Protein AF-A0A329T2S1-F1 (afdb_monomer_lite)

Secondary structure (DSSP, 8-state):
--------------------------------TTSHHHHHHHHHHHHHHHHHHHHS-SSHHHHHHHHHHHHT--SHHHHHHHSPPPPTTTTTHHHHHHHHHHHHHHHHHHHHHHHHHHHHHHHHHHHHHHHHHHHHHHHHHHHHHHHHHHHHHHHHHHHHHHHHHHHHHHHHHHHHHHHHHHHH-TT-S----

Organism: NCBI:txid29920

Radius of gyration: 53.22 Å; chains: 1; bounding box: 107×59×149 Å

Foldseek 3Di:
DDDDDDDDDDDDDDDDDDDDDDDDDDPPPDPPPDPVVVVVVVVVVVVVVVVCVVVVDDPVVLVVQLVVQCVPDPDPVSNVVSDDDDDPCPVVVVVVVVVVVVVVVVVVVVVCVVVVVVVVVVVVVVVVVVVVVVVVVVVVVVVVVVVVVVVVVVVVVVVVVVVVVVVVVVVVVVVVVVVVVVVPPPPPPDPDD

Structure (mmCIF, N/CA/C/O backbone):
data_AF-A0A329T2S1-F1
#
_entry.id   AF-A0A329T2S1-F1
#
loop_
_atom_site.group_PDB
_atom_site.id
_atom_site.type_symbol
_atom_site.label_atom_id
_atom_site.label_alt_id
_atom_site.label_comp_id
_atom_site.label_asym_id
_atom_site.label_entity_id
_atom_site.label_seq_id
_atom_site.pdbx_PDB_ins_code
_atom_site.Cartn_x
_atom_site.Cartn_y
_atom_site.Cartn_z
_atom_site.occupancy
_atom_site.B_iso_or_equiv
_atom_site.auth_seq_id
_atom_site.auth_comp_id
_atom_site.auth_asym_id
_atom_site.auth_atom_id
_atom_site.pdbx_PDB_model_num
ATOM 1 N N . MET A 1 1 ? -35.595 42.761 -31.312 1.00 39.91 1 MET A N 1
ATOM 2 C CA . MET A 1 1 ? -34.951 41.439 -31.177 1.00 39.91 1 MET A CA 1
ATOM 3 C C . MET A 1 1 ? -35.838 40.598 -30.278 1.00 39.91 1 MET A C 1
ATOM 5 O O . MET A 1 1 ? -35.781 40.766 -29.073 1.00 39.91 1 MET A O 1
ATOM 9 N N . ASN A 1 2 ? -36.729 39.813 -30.888 1.00 34.19 2 ASN A N 1
ATOM 10 C CA . ASN A 1 2 ? -37.705 38.938 -30.237 1.00 34.19 2 ASN A CA 1
ATOM 11 C C . ASN A 1 2 ? -37.721 37.600 -30.990 1.00 34.19 2 ASN A C 1
ATOM 13 O O . ASN A 1 2 ? -37.530 37.582 -32.205 1.00 34.19 2 ASN A O 1
ATOM 17 N N . ASN A 1 3 ? -37.899 36.527 -30.221 1.00 36.34 3 ASN A N 1
ATOM 18 C CA . ASN A 1 3 ? -37.768 35.117 -30.584 1.00 36.34 3 ASN A CA 1
ATOM 19 C C . ASN A 1 3 ? -38.612 34.661 -31.782 1.00 36.34 3 ASN A C 1
ATOM 21 O O . ASN A 1 3 ? -39.753 35.082 -31.964 1.00 36.34 3 ASN A O 1
ATOM 25 N N . VAL A 1 4 ? -38.020 33.727 -32.529 1.00 47.88 4 VAL A N 1
ATOM 26 C CA . VAL A 1 4 ? -38.565 33.039 -33.702 1.00 47.88 4 VAL A CA 1
ATOM 27 C C . VAL A 1 4 ? -39.620 32.002 -33.298 1.00 47.88 4 VAL A C 1
ATOM 29 O O . VAL A 1 4 ? -39.363 31.106 -32.501 1.00 47.88 4 VAL A O 1
ATOM 32 N N . GLU A 1 5 ? -40.802 32.236 -33.861 1.00 37.31 5 GLU A N 1
ATOM 33 C CA . GLU A 1 5 ? -41.806 31.355 -34.471 1.00 37.31 5 GLU A CA 1
ATOM 34 C C . GLU A 1 5 ? -42.196 29.984 -33.903 1.00 37.31 5 GLU A C 1
ATOM 36 O O . GLU A 1 5 ? -41.426 29.135 -33.464 1.00 37.31 5 GLU A O 1
ATOM 41 N N . ALA A 1 6 ? -43.508 29.802 -34.013 1.00 38.75 6 ALA A N 1
ATOM 42 C CA . ALA A 1 6 ? -44.333 28.718 -33.551 1.00 38.75 6 ALA A CA 1
ATOM 43 C C . ALA A 1 6 ? -44.509 27.600 -34.597 1.00 38.75 6 ALA A C 1
ATOM 45 O O . ALA A 1 6 ? -44.486 27.850 -35.794 1.00 38.75 6 ALA A O 1
ATOM 46 N N . LYS A 1 7 ? -44.854 26.415 -34.065 1.00 38.34 7 LYS A N 1
ATOM 47 C CA . LYS A 1 7 ? -45.861 25.441 -34.546 1.00 38.34 7 LYS A CA 1
ATOM 48 C C . LYS A 1 7 ? -45.791 24.956 -36.002 1.00 38.34 7 LYS A C 1
ATOM 50 O O . LYS A 1 7 ? -46.118 25.717 -36.894 1.00 38.34 7 LYS A O 1
ATOM 55 N N . VAL A 1 8 ? -45.751 23.629 -36.180 1.00 39.56 8 VAL A N 1
ATOM 56 C CA . VAL A 1 8 ? -46.809 22.901 -36.918 1.00 39.56 8 VAL A CA 1
ATOM 57 C C . VAL A 1 8 ? -47.034 21.522 -36.282 1.00 39.56 8 VAL A C 1
ATOM 59 O O . VAL A 1 8 ? -46.103 20.768 -36.020 1.00 39.56 8 VAL A O 1
ATOM 62 N N . SER A 1 9 ? -48.311 21.253 -36.021 1.00 32.34 9 SER A N 1
ATOM 63 C CA . SER A 1 9 ? -48.938 20.010 -35.567 1.00 32.34 9 SER A CA 1
ATOM 64 C C . SER A 1 9 ? -49.449 19.222 -36.780 1.00 32.34 9 SER A C 1
ATOM 66 O O . SER A 1 9 ? -49.906 19.845 -37.736 1.00 32.34 9 SER A O 1
ATOM 68 N N . GLY A 1 10 ? -49.463 17.886 -36.722 1.00 33.62 10 GLY A N 1
ATOM 69 C CA . GLY A 1 10 ? -50.149 17.039 -37.708 1.00 33.62 10 GLY A CA 1
ATOM 70 C C . GLY A 1 10 ? -50.101 15.546 -37.355 1.00 33.62 10 GLY A C 1
ATOM 71 O O . GLY A 1 10 ? -49.039 14.937 -37.383 1.00 33.62 10 GLY A O 1
ATOM 72 N N . GLU A 1 11 ? -51.260 15.004 -36.987 1.00 29.58 11 GLU A N 1
ATOM 73 C CA . GLU A 1 11 ? -51.587 13.670 -36.440 1.00 29.58 11 GLU A CA 1
ATOM 74 C C . GLU A 1 11 ? -51.531 12.542 -37.513 1.00 29.58 11 GLU A C 1
ATOM 76 O O . GLU A 1 11 ? -51.809 12.820 -38.673 1.00 29.58 11 GLU A O 1
ATOM 81 N N . ALA A 1 12 ? -50.977 11.342 -37.220 1.00 37.31 12 ALA A N 1
ATOM 82 C CA . ALA A 1 12 ? -51.621 10.024 -36.912 1.00 37.31 12 ALA A CA 1
ATOM 83 C C . ALA A 1 12 ? -52.352 9.326 -38.110 1.00 37.31 12 ALA A C 1
ATOM 85 O O . ALA A 1 12 ? -52.640 10.034 -39.067 1.00 37.31 12 ALA A O 1
ATOM 86 N N . PRO A 1 13 ? -52.716 8.003 -38.133 1.00 45.25 13 PRO A N 1
ATOM 87 C CA . PRO A 1 13 ? -52.706 6.966 -37.073 1.00 45.25 13 PRO A CA 1
ATOM 88 C C . PRO A 1 13 ? -52.418 5.477 -37.505 1.00 45.25 13 PRO A C 1
ATOM 90 O O . PRO A 1 13 ? -52.254 5.167 -38.678 1.00 45.25 13 PRO A O 1
ATOM 93 N N . HIS A 1 14 ? -52.516 4.558 -36.517 1.00 31.00 14 HIS A N 1
ATOM 94 C CA . HIS A 1 14 ? -52.829 3.100 -36.583 1.00 31.00 14 HIS A CA 1
ATOM 95 C C . HIS A 1 14 ? -51.752 2.130 -37.149 1.00 31.00 14 HIS A C 1
ATOM 97 O O . HIS A 1 14 ? -51.101 2.419 -38.133 1.00 31.00 14 HIS A O 1
ATOM 103 N N . ASP A 1 15 ? -51.481 0.928 -36.620 1.00 32.72 15 ASP A N 1
ATOM 104 C CA . ASP A 1 15 ? -52.302 0.011 -35.827 1.00 32.72 15 ASP A CA 1
ATOM 105 C C . ASP A 1 15 ? -51.456 -0.983 -34.990 1.00 32.72 15 ASP A C 1
ATOM 107 O O . ASP A 1 15 ? -50.291 -1.278 -35.248 1.00 32.72 15 ASP A O 1
ATOM 111 N N . ASN A 1 16 ? -52.115 -1.503 -33.965 1.00 33.91 16 ASN A N 1
ATOM 112 C CA . ASN A 1 16 ? -51.677 -2.335 -32.861 1.00 33.91 16 ASN A CA 1
ATOM 113 C C . ASN A 1 16 ? -51.204 -3.744 -33.253 1.00 33.91 16 ASN A C 1
ATOM 115 O O . ASN A 1 16 ? -51.949 -4.492 -33.883 1.00 33.91 16 ASN A O 1
ATOM 119 N N . ARG A 1 17 ? -50.105 -4.224 -32.644 1.00 33.66 17 ARG A N 1
ATOM 120 C CA . ARG A 1 17 ? -50.060 -5.614 -32.139 1.00 33.66 17 ARG A CA 1
ATOM 121 C C . ARG A 1 17 ? -48.945 -5.877 -31.122 1.00 33.66 17 ARG A C 1
ATOM 123 O O . ARG A 1 17 ? -47.823 -6.227 -31.451 1.00 33.66 17 ARG A O 1
ATOM 130 N N . ARG A 1 18 ? -49.343 -5.780 -29.850 1.00 34.56 18 ARG A N 1
ATOM 131 C CA . ARG A 1 18 ? -49.046 -6.715 -28.747 1.00 34.56 18 ARG A CA 1
ATOM 132 C C . ARG A 1 18 ? -47.723 -7.500 -28.821 1.00 34.56 18 ARG A C 1
ATOM 134 O O . ARG A 1 18 ? -47.671 -8.554 -29.449 1.00 34.56 18 ARG A O 1
ATOM 141 N N . LYS A 1 19 ? -46.774 -7.099 -27.973 1.00 39.12 19 LYS A N 1
ATOM 142 C CA . LYS A 1 19 ? -46.082 -7.916 -26.945 1.00 39.12 19 LYS A CA 1
ATOM 143 C C . LYS A 1 19 ? -45.141 -6.955 -26.195 1.00 39.12 19 LYS A C 1
ATOM 145 O O . LYS A 1 19 ? -44.222 -6.424 -26.792 1.00 39.12 19 LYS A O 1
ATOM 150 N N . ARG A 1 20 ? -45.531 -6.491 -24.995 1.00 36.50 20 ARG A N 1
ATOM 151 C CA . ARG A 1 20 ? -44.907 -6.887 -23.706 1.00 36.50 20 ARG A CA 1
ATOM 152 C C . ARG A 1 20 ? -43.373 -6.836 -23.827 1.00 36.50 20 ARG A C 1
ATOM 154 O O . ARG A 1 20 ? -42.827 -7.722 -24.467 1.00 36.50 20 ARG A O 1
ATOM 161 N N . GLN A 1 21 ? -42.646 -5.853 -23.298 1.00 34.81 21 GLN A N 1
ATOM 162 C CA . GLN A 1 21 ? -42.564 -5.395 -21.897 1.00 34.81 21 GLN A CA 1
ATOM 163 C C . GLN A 1 21 ? -42.105 -3.916 -21.929 1.00 34.81 21 GLN A C 1
ATOM 165 O O . GLN A 1 21 ? -41.140 -3.615 -22.614 1.00 34.81 21 GLN A O 1
ATOM 170 N N . GLN A 1 22 ? -42.848 -2.902 -21.482 1.00 34.94 22 GLN A N 1
ATOM 171 C CA . GLN A 1 22 ? -43.041 -2.448 -20.097 1.00 34.94 22 GLN A CA 1
ATOM 172 C C . GLN A 1 22 ? -41.850 -2.734 -19.165 1.00 34.94 22 GLN A C 1
ATOM 174 O O . GLN A 1 22 ? -41.792 -3.799 -18.562 1.00 34.94 22 GLN A O 1
ATOM 179 N N . GLU A 1 23 ? -40.935 -1.765 -19.036 1.00 42.75 23 GLU A N 1
ATOM 180 C CA . GLU A 1 23 ? -40.201 -1.540 -17.784 1.00 42.75 23 GLU A CA 1
ATOM 181 C C . GLU A 1 23 ? -41.222 -1.233 -16.680 1.00 42.75 23 GLU A C 1
ATOM 183 O O . GLU A 1 23 ? -42.049 -0.329 -16.854 1.00 42.75 23 GLU A O 1
ATOM 188 N N . PRO A 1 24 ? -41.161 -1.915 -15.527 1.00 32.56 24 PRO A N 1
ATOM 189 C CA . PRO A 1 24 ? -41.702 -1.384 -14.301 1.00 32.56 24 PRO A CA 1
ATOM 190 C C . PRO A 1 24 ? -40.551 -0.963 -13.393 1.00 32.56 24 PRO A C 1
ATOM 192 O O . PRO A 1 24 ? -39.680 -1.741 -13.004 1.00 32.56 24 PRO A O 1
ATOM 195 N N . SER A 1 25 ? -40.607 0.317 -13.058 1.00 34.38 25 SER A N 1
ATOM 196 C CA . SER A 1 25 ? -40.076 0.933 -11.857 1.00 34.38 25 SER A CA 1
ATOM 197 C C . SER A 1 25 ? -39.969 -0.023 -10.669 1.00 34.38 25 SER A C 1
ATOM 199 O O . SER A 1 25 ? -40.887 -0.796 -10.415 1.00 34.38 25 SER A O 1
ATOM 201 N N . GLN A 1 26 ? -38.875 0.138 -9.918 1.00 38.69 26 GLN A N 1
ATOM 202 C CA . GLN A 1 26 ? -38.676 -0.289 -8.532 1.00 38.69 26 GLN A CA 1
ATOM 203 C C . GLN A 1 26 ? -39.889 -0.973 -7.886 1.00 38.69 26 GLN A C 1
ATOM 205 O O . GLN A 1 26 ? -40.728 -0.341 -7.240 1.00 38.69 26 GLN A O 1
ATOM 210 N N . GLU A 1 27 ? -39.923 -2.294 -8.000 1.00 32.50 27 GLU A N 1
ATOM 211 C CA . GLU A 1 27 ? -40.735 -3.145 -7.149 1.00 32.50 27 GLU A CA 1
ATOM 212 C C . GLU A 1 27 ? -40.015 -3.269 -5.797 1.00 32.50 27 GLU A C 1
ATOM 214 O O . GLU A 1 27 ? -39.400 -4.278 -5.466 1.00 32.50 27 GLU A O 1
ATOM 219 N N . GLN A 1 28 ? -40.049 -2.191 -5.002 1.00 37.16 28 GLN A N 1
ATOM 220 C CA . GLN A 1 28 ? -40.037 -2.367 -3.555 1.00 37.16 28 GLN A CA 1
ATOM 221 C C . GLN A 1 28 ? -41.376 -2.997 -3.206 1.00 37.16 28 GLN A C 1
ATOM 223 O O . GLN A 1 28 ? -42.402 -2.317 -3.106 1.00 37.16 28 GLN A O 1
ATOM 228 N N . ASP A 1 29 ? -41.331 -4.319 -3.089 1.00 33.09 29 ASP A N 1
ATOM 229 C CA . ASP A 1 29 ? -42.355 -5.156 -2.497 1.00 33.09 29 ASP A CA 1
ATOM 230 C C . ASP A 1 29 ? -42.884 -4.461 -1.235 1.00 33.09 29 ASP A C 1
ATOM 232 O O . ASP A 1 29 ? -42.190 -4.324 -0.226 1.00 33.09 29 ASP A O 1
ATOM 236 N N . LYS A 1 30 ? -44.090 -3.896 -1.339 1.00 39.72 30 LYS A N 1
ATOM 237 C CA . LYS A 1 30 ? -44.791 -3.286 -0.214 1.00 39.72 30 LYS A CA 1
ATOM 238 C C . LYS A 1 30 ? -45.351 -4.443 0.605 1.00 39.72 30 LYS A C 1
ATOM 240 O O . LYS A 1 30 ? -46.373 -5.005 0.197 1.00 39.72 30 LYS A O 1
ATOM 245 N N . PRO A 1 31 ? -44.835 -4.746 1.811 1.00 41.44 31 PRO A N 1
ATOM 246 C CA . PRO A 1 31 ? -45.566 -5.641 2.674 1.00 41.44 31 PRO A CA 1
ATOM 247 C C . PRO A 1 31 ? -46.830 -4.898 3.099 1.00 41.44 31 PRO A C 1
ATOM 249 O O . PRO A 1 31 ? -46.771 -3.785 3.632 1.00 41.44 31 PRO A O 1
ATOM 252 N N . LYS A 1 32 ? -47.980 -5.525 2.830 1.00 44.72 32 LYS A N 1
ATOM 253 C CA . LYS A 1 32 ? -49.322 -5.184 3.318 1.00 44.72 32 LYS A CA 1
ATOM 254 C C . LYS A 1 32 ? -49.269 -4.766 4.796 1.00 44.72 32 LYS A C 1
ATOM 256 O O . LYS A 1 32 ? -49.456 -5.560 5.719 1.00 44.72 32 LYS A O 1
ATOM 261 N N . ARG A 1 33 ? -49.044 -3.470 5.020 1.00 54.12 33 ARG A N 1
ATOM 262 C CA . ARG A 1 33 ? -49.247 -2.773 6.287 1.00 54.12 33 ARG A CA 1
ATOM 263 C C . ARG A 1 33 ? -50.718 -2.927 6.640 1.00 54.12 33 ARG A C 1
ATOM 265 O O . ARG A 1 33 ? -51.541 -2.268 6.014 1.00 54.12 33 ARG A O 1
ATOM 272 N N . ARG A 1 34 ? -51.030 -3.789 7.615 1.00 53.88 34 ARG A N 1
ATOM 273 C CA . ARG A 1 34 ? -52.078 -3.557 8.639 1.00 53.88 34 ARG A CA 1
ATOM 274 C C . ARG A 1 34 ? -52.314 -4.713 9.616 1.00 53.88 34 ARG A C 1
ATOM 276 O O . ARG A 1 34 ? -52.984 -4.473 10.609 1.00 53.88 34 ARG A O 1
ATOM 283 N N . ARG A 1 35 ? -51.750 -5.916 9.426 1.00 48.44 35 ARG A N 1
ATOM 284 C CA . ARG A 1 35 ? -51.909 -7.007 10.420 1.00 48.44 35 ARG A CA 1
ATOM 285 C C . ARG A 1 35 ? -50.713 -7.240 11.341 1.00 48.44 35 ARG A C 1
ATOM 287 O O . ARG A 1 35 ? -50.935 -7.479 12.515 1.00 48.44 35 ARG A O 1
ATOM 294 N N . ALA A 1 36 ? -49.476 -7.075 10.873 1.00 43.81 36 ALA A N 1
ATOM 295 C CA . ALA A 1 36 ? -48.299 -7.373 11.698 1.00 43.81 36 ALA A CA 1
ATOM 296 C C . ALA A 1 36 ? -48.016 -6.318 12.787 1.00 43.81 36 ALA A C 1
ATOM 298 O O . ALA A 1 36 ? -47.628 -6.671 13.892 1.00 43.81 36 ALA A O 1
ATOM 299 N N . SER A 1 37 ? -48.247 -5.027 12.514 1.00 52.31 37 SER A N 1
ATOM 300 C CA . SER A 1 37 ? -47.963 -3.948 13.482 1.00 52.31 37 SER A CA 1
ATOM 301 C C . SER A 1 37 ? -48.813 -4.051 14.751 1.00 52.31 37 SER A C 1
ATOM 303 O O . SER A 1 37 ? -48.299 -3.817 15.842 1.00 52.31 37 SER A O 1
ATOM 305 N N . VAL A 1 38 ? -50.079 -4.468 14.624 1.00 52.94 38 VAL A N 1
ATOM 306 C CA . VAL A 1 38 ? -50.937 -4.716 15.788 1.00 52.94 38 VAL A CA 1
ATOM 307 C C . VAL A 1 38 ? -50.390 -5.898 16.575 1.00 52.94 38 VAL A C 1
ATOM 309 O O . VAL A 1 38 ? -50.247 -5.792 17.785 1.00 52.94 38 VAL A O 1
ATOM 312 N N . THR A 1 39 ? -49.993 -6.987 15.910 1.00 58.44 39 THR A N 1
ATOM 313 C CA . THR A 1 39 ? -49.440 -8.166 16.588 1.00 58.44 39 THR A CA 1
ATOM 314 C C . THR A 1 39 ? -48.142 -7.847 17.328 1.00 58.44 39 THR A C 1
ATOM 316 O O . THR A 1 39 ? -48.043 -8.202 18.495 1.00 58.44 39 THR A O 1
ATOM 319 N N . TYR A 1 40 ? -47.210 -7.109 16.710 1.00 56.53 40 TYR A N 1
ATOM 320 C CA . TYR A 1 40 ? -45.950 -6.681 17.338 1.00 56.53 40 TYR A CA 1
ATOM 321 C C . TYR A 1 40 ? -46.163 -5.740 18.525 1.00 56.53 40 TYR A C 1
ATOM 323 O O . TYR A 1 40 ? -45.498 -5.887 19.546 1.00 56.53 40 TYR A O 1
ATOM 331 N N . HIS A 1 41 ? -47.103 -4.794 18.436 1.00 59.12 41 HIS A N 1
ATOM 332 C CA . HIS A 1 41 ? -47.454 -3.981 19.599 1.00 59.12 41 HIS A CA 1
ATOM 333 C C . HIS A 1 41 ? -48.140 -4.815 20.677 1.00 59.12 41 HIS A C 1
ATOM 335 O O . HIS A 1 41 ? -47.820 -4.649 21.845 1.00 59.12 41 HIS A O 1
ATOM 341 N N . THR A 1 42 ? -49.014 -5.754 20.322 1.00 60.75 42 THR A N 1
ATOM 342 C CA . THR A 1 42 ? -49.719 -6.577 21.315 1.00 60.75 42 THR A CA 1
ATOM 343 C C . THR A 1 42 ? -48.755 -7.491 22.071 1.00 60.75 42 THR A C 1
ATOM 345 O O . THR A 1 42 ? -48.837 -7.574 23.292 1.00 60.75 42 THR A O 1
ATOM 348 N N . THR A 1 43 ? -47.797 -8.125 21.389 1.00 69.00 43 THR A N 1
ATOM 349 C CA . THR A 1 43 ? -46.766 -8.949 22.039 1.00 69.00 43 THR A CA 1
ATOM 350 C C . THR A 1 43 ? -45.751 -8.117 22.810 1.00 69.00 43 THR A C 1
ATOM 352 O O . THR A 1 43 ? -45.344 -8.534 23.890 1.00 69.00 43 THR A O 1
ATOM 355 N N . TRP A 1 44 ? -45.384 -6.925 22.330 1.00 66.50 44 TRP A N 1
ATOM 356 C CA . TRP A 1 44 ? -44.491 -6.030 23.069 1.00 66.50 44 TRP A CA 1
ATOM 357 C C . TRP A 1 44 ? -45.154 -5.457 24.325 1.00 66.50 44 TRP A C 1
ATOM 359 O O . TRP A 1 44 ? -44.555 -5.499 25.394 1.00 66.50 44 TRP A O 1
ATOM 369 N N . TYR A 1 45 ? -46.413 -5.018 24.243 1.00 64.25 45 TYR A N 1
ATOM 370 C CA . TYR A 1 45 ? -47.184 -4.583 25.410 1.00 64.25 45 TYR A CA 1
ATOM 371 C C . TYR A 1 45 ? -47.493 -5.738 26.364 1.00 64.25 45 TYR A C 1
ATOM 373 O O . TYR A 1 45 ? -47.508 -5.514 27.571 1.00 64.25 45 TYR A O 1
ATOM 381 N N . ALA A 1 46 ? -47.702 -6.962 25.868 1.00 60.62 46 ALA A N 1
ATOM 382 C CA . ALA A 1 46 ? -47.849 -8.142 26.716 1.00 60.62 46 ALA A CA 1
ATOM 383 C C . ALA A 1 46 ? -46.537 -8.473 27.435 1.00 60.62 46 ALA A C 1
ATOM 385 O O . ALA A 1 46 ? -46.562 -8.670 28.641 1.00 60.62 46 ALA A O 1
ATOM 386 N N . TRP A 1 47 ? -45.394 -8.447 26.743 1.00 65.12 47 TRP A N 1
ATOM 387 C CA . TRP A 1 47 ? -44.073 -8.654 27.343 1.00 65.12 47 TRP A CA 1
ATOM 388 C C . TRP A 1 47 ? -43.721 -7.556 28.350 1.00 65.12 47 TRP A C 1
ATOM 390 O O . TRP A 1 47 ? -43.251 -7.858 29.441 1.00 65.12 47 TRP A O 1
ATOM 400 N N . TYR A 1 48 ? -44.038 -6.296 28.042 1.00 62.28 48 TYR A N 1
ATOM 401 C CA . TYR A 1 48 ? -43.828 -5.164 28.942 1.00 62.28 48 TYR A CA 1
ATOM 402 C C . TYR A 1 48 ? -44.767 -5.222 30.152 1.00 62.28 48 TYR A C 1
ATOM 404 O O . TYR A 1 48 ? -44.323 -5.023 31.275 1.00 62.28 48 TYR A O 1
ATOM 412 N N . ARG A 1 49 ? -46.049 -5.579 29.976 1.00 56.75 49 ARG A N 1
ATOM 413 C CA . ARG A 1 49 ? -46.958 -5.838 31.106 1.00 56.75 49 ARG A CA 1
ATOM 414 C C . ARG A 1 49 ? -46.522 -7.035 31.932 1.00 56.75 49 ARG A C 1
ATOM 416 O O . ARG A 1 49 ? -46.680 -6.977 33.141 1.00 56.75 49 ARG A O 1
ATOM 423 N N . HIS A 1 50 ? -45.980 -8.080 31.318 1.00 57.62 50 HIS A N 1
ATOM 424 C CA . HIS A 1 50 ? -45.493 -9.250 32.038 1.00 57.62 50 HIS A CA 1
ATOM 425 C C . HIS A 1 50 ? -44.202 -8.932 32.801 1.00 57.62 50 HIS A C 1
ATOM 427 O O . HIS A 1 50 ? -44.084 -9.302 33.961 1.00 57.62 50 HIS A O 1
ATOM 433 N N . GLN A 1 51 ? -43.284 -8.151 32.220 1.00 53.97 51 GLN A N 1
ATOM 434 C CA . GLN A 1 51 ? -42.104 -7.644 32.926 1.00 53.97 51 GLN A CA 1
ATOM 435 C C . GLN A 1 51 ? -42.471 -6.685 34.062 1.00 53.97 51 GLN A C 1
ATOM 437 O O . GLN A 1 51 ? -41.929 -6.802 35.156 1.00 53.97 51 GLN A O 1
ATOM 442 N N . VAL A 1 52 ? -43.426 -5.779 33.846 1.00 54.41 52 VAL A N 1
ATOM 443 C CA . VAL A 1 52 ? -43.928 -4.884 34.897 1.00 54.41 52 VAL A CA 1
ATOM 444 C C . VAL A 1 52 ? -44.690 -5.679 35.963 1.00 54.41 52 VAL A C 1
ATOM 446 O O . VAL A 1 52 ? -44.544 -5.392 37.140 1.00 54.41 52 VAL A O 1
ATOM 449 N N . GLN A 1 53 ? -45.431 -6.731 35.611 1.00 53.16 53 GLN A N 1
ATOM 450 C CA . GLN A 1 53 ? -46.068 -7.618 36.594 1.00 53.16 53 GLN A CA 1
ATOM 451 C C . GLN A 1 53 ? -45.050 -8.430 37.404 1.00 53.16 53 GLN A C 1
ATOM 453 O O . GLN A 1 53 ? -45.274 -8.641 38.589 1.00 53.16 53 GLN A O 1
ATOM 458 N N . LEU A 1 54 ? -43.926 -8.835 36.806 1.00 52.31 54 LEU A N 1
ATOM 459 C CA . LEU A 1 54 ? -42.848 -9.541 37.506 1.00 52.31 54 LEU A CA 1
ATOM 460 C C . LEU A 1 54 ? -42.024 -8.611 38.416 1.00 52.31 54 LEU A C 1
ATOM 462 O O . LEU A 1 54 ? -41.466 -9.075 39.406 1.00 52.31 54 LEU A O 1
ATOM 466 N N . HIS A 1 55 ? -41.980 -7.306 38.122 1.00 48.91 55 HIS A N 1
ATOM 467 C CA . HIS A 1 55 ? -41.251 -6.311 38.921 1.00 48.91 55 HIS A CA 1
ATOM 468 C C . HIS A 1 55 ? -42.122 -5.475 39.874 1.00 48.91 55 HIS A C 1
ATOM 470 O O . HIS A 1 55 ? -41.576 -4.803 40.747 1.00 48.91 55 HIS A O 1
ATOM 476 N N . VAL A 1 56 ? -43.454 -5.524 39.760 1.00 52.03 56 VAL A N 1
ATOM 477 C CA . VAL A 1 56 ? -44.389 -4.732 40.584 1.00 52.03 56 VAL A CA 1
ATOM 478 C C . VAL A 1 56 ? -45.226 -5.626 41.517 1.00 52.03 56 VAL A C 1
ATOM 480 O O . VAL A 1 56 ? -46.384 -5.310 41.748 1.00 52.03 56 VAL A O 1
ATOM 483 N N . LEU A 1 57 ? -44.615 -6.679 42.110 1.00 40.31 57 LEU A N 1
ATOM 484 C CA . LEU A 1 57 ? -44.907 -7.349 43.419 1.00 40.31 57 LEU A CA 1
ATOM 485 C C . LEU A 1 57 ? -45.043 -8.889 43.358 1.00 40.31 57 LEU A C 1
ATOM 487 O O . LEU A 1 57 ? -45.605 -9.396 42.391 1.00 40.31 57 LEU A O 1
ATOM 491 N N . PRO A 1 58 ? -44.570 -9.642 44.391 1.00 45.97 58 PRO A N 1
ATOM 492 C CA . PRO A 1 58 ? -44.611 -9.304 45.827 1.00 45.97 58 PRO A CA 1
ATOM 493 C C . PRO A 1 58 ? -43.244 -9.093 46.511 1.00 45.97 58 PRO A C 1
ATOM 495 O O . PRO A 1 58 ? -42.299 -9.835 46.267 1.00 45.97 58 PRO A O 1
ATOM 498 N N . PRO A 1 59 ? -43.184 -8.132 47.458 1.00 55.31 59 PRO A N 1
ATOM 499 C CA . PRO A 1 59 ? -43.416 -8.584 48.826 1.00 55.31 59 PRO A CA 1
ATOM 500 C C . PRO A 1 59 ? -44.666 -8.008 49.479 1.00 55.31 59 PRO A C 1
ATOM 502 O O . PRO A 1 59 ? -44.901 -8.326 50.622 1.00 55.31 59 PRO A O 1
ATOM 505 N N . LEU A 1 60 ? -45.527 -7.231 48.818 1.00 51.31 60 LEU A N 1
ATOM 506 C CA . LEU A 1 60 ? -46.725 -6.717 49.509 1.00 51.31 60 LEU A CA 1
ATOM 50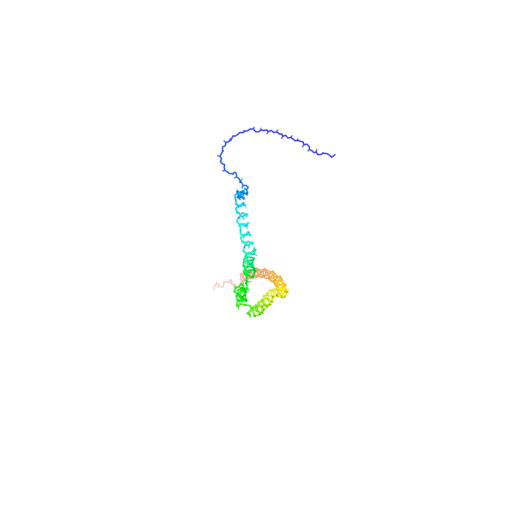7 C C . LEU A 1 60 ? -47.667 -7.833 49.965 1.00 51.31 60 LEU A C 1
ATOM 509 O O . LEU A 1 60 ? -48.333 -7.662 50.968 1.00 51.31 60 LEU A O 1
ATOM 513 N N . GLN A 1 61 ? -47.744 -8.979 49.285 1.00 48.91 61 GLN A N 1
ATOM 514 C CA . GLN A 1 61 ? -48.628 -10.058 49.737 1.00 48.91 61 GLN A CA 1
ATOM 515 C C . GLN A 1 61 ? -48.011 -10.870 50.884 1.00 48.91 61 GLN A C 1
ATOM 517 O O . GLN A 1 61 ? -48.728 -11.235 51.813 1.00 48.91 61 GLN A O 1
ATOM 522 N N . THR A 1 62 ? -46.690 -11.092 50.864 1.00 57.56 62 THR A N 1
ATOM 523 C CA . THR A 1 62 ? -45.945 -11.678 51.990 1.00 57.56 62 THR A CA 1
ATOM 524 C C . THR A 1 62 ? -45.877 -10.719 53.174 1.00 57.56 62 THR A C 1
ATOM 526 O O . THR A 1 62 ? -46.051 -11.164 54.298 1.00 57.56 62 THR A O 1
ATOM 529 N N . ASP A 1 63 ? -45.736 -9.420 52.933 1.00 66.56 63 ASP A N 1
ATOM 530 C CA . ASP A 1 63 ? -45.740 -8.339 53.919 1.00 66.56 63 ASP A CA 1
ATOM 531 C C . ASP A 1 63 ? -47.143 -8.121 54.488 1.00 66.56 63 ASP A C 1
ATOM 533 O O . ASP A 1 63 ? -47.301 -8.126 55.694 1.00 66.56 63 ASP A O 1
ATOM 537 N N . VAL A 1 64 ? -48.210 -8.068 53.683 1.00 71.69 64 VAL A N 1
ATOM 538 C CA . VAL A 1 64 ? -49.598 -7.974 54.185 1.00 71.69 64 VAL A CA 1
ATOM 539 C C . VAL A 1 64 ? -49.998 -9.237 54.950 1.00 71.69 64 VAL A C 1
ATOM 541 O O . VAL A 1 64 ? -50.671 -9.136 55.977 1.00 71.69 64 VAL A O 1
ATOM 544 N N . ALA A 1 65 ? -49.592 -10.427 54.497 1.00 74.06 65 ALA A N 1
ATOM 545 C CA . ALA A 1 65 ? -49.836 -11.671 55.226 1.00 74.06 65 ALA A CA 1
ATOM 546 C C . ALA A 1 65 ? -49.020 -11.744 56.527 1.00 74.06 65 ALA A C 1
ATOM 548 O O . ALA A 1 65 ? -49.582 -12.095 57.563 1.00 74.06 65 ALA A O 1
ATOM 549 N N . ALA A 1 66 ? -47.739 -11.366 56.510 1.00 73.50 66 ALA A N 1
ATOM 550 C CA . ALA A 1 66 ? -46.894 -11.280 57.702 1.00 73.50 66 ALA A CA 1
ATOM 551 C C . ALA A 1 66 ? -47.414 -10.219 58.680 1.00 73.50 66 ALA A C 1
ATOM 553 O O . ALA A 1 66 ? -47.535 -10.485 59.870 1.00 73.50 66 ALA A O 1
ATOM 554 N N . ARG A 1 67 ? -47.846 -9.058 58.180 1.00 77.56 67 ARG A N 1
ATOM 555 C CA . ARG A 1 67 ? -48.472 -7.974 58.949 1.00 77.56 67 ARG A CA 1
ATOM 556 C C . ARG A 1 67 ? -49.767 -8.430 59.605 1.00 77.56 67 ARG A C 1
ATOM 558 O O . ARG A 1 67 ? -49.986 -8.141 60.774 1.00 77.56 67 ARG A O 1
ATOM 565 N N . ARG A 1 68 ? -50.626 -9.162 58.886 1.00 81.44 68 ARG A N 1
ATOM 566 C CA . ARG A 1 68 ? -51.846 -9.747 59.466 1.00 81.44 68 ARG A CA 1
ATOM 567 C C . ARG A 1 68 ? -51.521 -10.785 60.537 1.00 81.44 68 ARG A C 1
ATOM 569 O O . ARG A 1 68 ? -52.141 -10.731 61.590 1.00 81.44 68 ARG A O 1
ATOM 576 N N . ARG A 1 69 ? -50.544 -11.668 60.293 1.00 81.38 69 ARG A N 1
ATOM 577 C CA . ARG A 1 69 ? -50.075 -12.668 61.270 1.00 81.38 69 ARG A CA 1
ATOM 578 C C . ARG A 1 69 ? -49.510 -12.013 62.534 1.00 81.38 69 ARG A C 1
ATOM 580 O O . ARG A 1 69 ? -49.851 -12.446 63.627 1.00 81.38 69 ARG A O 1
ATOM 587 N N . LEU A 1 70 ? -48.735 -10.936 62.385 1.00 84.62 70 LEU A N 1
ATOM 588 C CA . LEU A 1 70 ? -48.225 -10.113 63.487 1.00 84.62 70 LEU A CA 1
ATOM 589 C C . LEU A 1 70 ? -49.353 -9.416 64.257 1.00 84.62 70 LEU A C 1
ATOM 591 O O . LEU A 1 70 ? -49.355 -9.438 65.480 1.00 84.62 70 LEU A O 1
ATOM 595 N N . ASN A 1 71 ? -50.340 -8.846 63.560 1.00 86.56 71 ASN A N 1
ATOM 596 C CA . ASN A 1 71 ? -51.495 -8.199 64.194 1.00 86.56 71 ASN A CA 1
ATOM 597 C C . ASN A 1 71 ? -52.397 -9.189 64.956 1.00 86.56 71 ASN A C 1
ATOM 599 O O . ASN A 1 71 ? -53.142 -8.771 65.836 1.00 86.56 71 ASN A O 1
ATOM 603 N N . SER A 1 72 ? -52.365 -10.477 64.601 1.00 86.38 72 SER A N 1
ATOM 604 C CA . SER A 1 72 ? -53.090 -11.552 65.292 1.00 86.38 72 SER A CA 1
ATOM 605 C C . SER A 1 72 ? -52.254 -12.302 66.334 1.00 86.38 72 SER A C 1
ATOM 607 O O . SER A 1 72 ? -52.776 -13.210 66.974 1.00 86.38 72 SER A O 1
ATOM 609 N N . ALA A 1 73 ? -50.967 -11.979 66.477 1.00 88.56 73 ALA A N 1
ATOM 610 C CA . ALA A 1 73 ? -50.072 -12.659 67.404 1.00 88.56 73 ALA A CA 1
ATOM 611 C C . ALA A 1 73 ? -50.393 -12.246 68.848 1.00 88.56 73 ALA A C 1
ATOM 613 O O . ALA A 1 73 ? -50.411 -11.058 69.168 1.00 88.56 73 ALA A O 1
ATOM 614 N N . VAL A 1 74 ? -50.6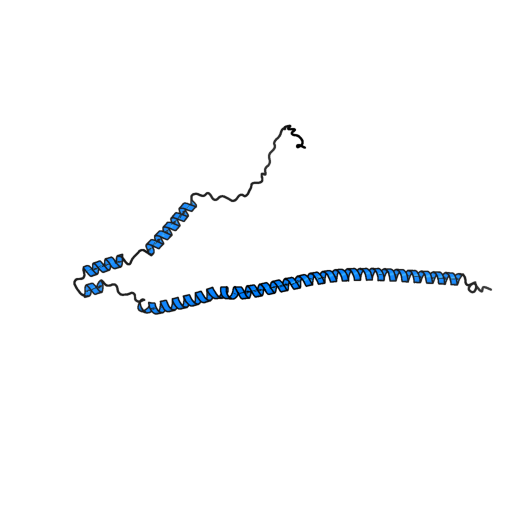43 -13.224 69.721 1.00 87.38 74 VAL A N 1
ATOM 615 C CA . VAL A 1 74 ? -50.990 -12.980 71.134 1.00 87.38 74 VAL A CA 1
ATOM 616 C C . VAL A 1 74 ? -49.787 -13.244 72.045 1.00 87.38 74 VAL A C 1
ATOM 618 O O . VAL A 1 74 ? -49.673 -12.638 73.109 1.00 87.38 74 VAL A O 1
ATOM 621 N N . GLY A 1 75 ? -48.856 -14.104 71.617 1.00 86.19 75 GLY A N 1
ATOM 622 C CA . GLY A 1 75 ? -47.629 -14.420 72.345 1.00 86.19 75 GLY A CA 1
ATOM 623 C C . GLY A 1 75 ? -46.345 -14.223 71.536 1.00 86.19 75 GLY A C 1
ATOM 624 O O . GLY A 1 75 ? -46.346 -14.110 70.312 1.00 86.19 75 GLY A O 1
ATOM 625 N N . PHE A 1 76 ? -45.209 -14.237 72.237 1.00 82.62 76 PHE A N 1
ATOM 626 C CA . PHE A 1 76 ? -43.875 -14.037 71.653 1.00 82.62 76 PHE A CA 1
ATOM 627 C C . PHE A 1 76 ? -43.529 -15.071 70.565 1.00 82.62 76 PHE A C 1
ATOM 629 O O . PHE A 1 76 ? -42.923 -14.736 69.550 1.00 82.62 76 PHE A O 1
ATOM 636 N N . ASN A 1 77 ? -43.974 -16.320 70.736 1.00 85.31 77 ASN A N 1
ATOM 637 C CA . ASN A 1 77 ? -43.777 -17.383 69.747 1.00 85.31 77 ASN A CA 1
ATOM 638 C C . ASN A 1 77 ? -44.583 -17.155 68.457 1.00 85.31 77 ASN A C 1
ATOM 640 O O . ASN A 1 77 ? -44.092 -17.472 67.375 1.00 85.31 77 ASN A O 1
ATOM 644 N N . ASP A 1 78 ? -45.772 -16.553 68.546 1.00 84.50 78 ASP A N 1
ATOM 645 C CA . ASP A 1 78 ? -46.592 -16.229 67.372 1.00 84.50 78 ASP A CA 1
ATOM 646 C C . ASP A 1 78 ? -45.962 -15.091 66.560 1.00 84.50 78 ASP A C 1
ATOM 648 O O . ASP A 1 78 ? -45.981 -15.111 65.329 1.00 84.50 78 ASP A O 1
ATOM 652 N N . VAL A 1 79 ? -45.343 -14.123 67.248 1.00 82.88 79 VAL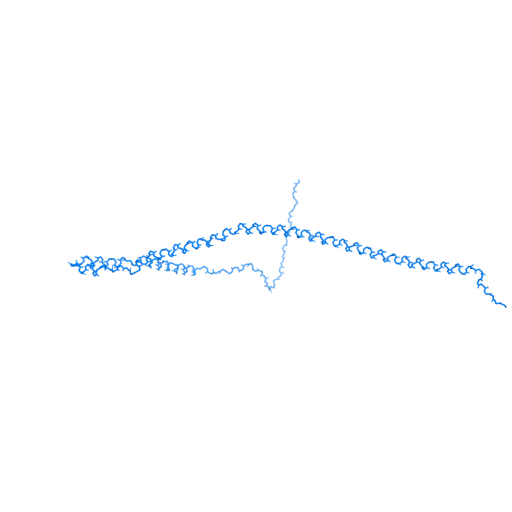 A N 1
ATOM 653 C CA . VAL A 1 79 ? -44.564 -13.044 66.622 1.00 82.88 79 VAL A CA 1
ATOM 654 C C . VAL A 1 79 ? -43.355 -13.620 65.884 1.00 82.88 79 VAL A C 1
ATOM 656 O O . VAL A 1 79 ? -43.140 -13.282 64.722 1.00 82.88 79 VAL A O 1
ATOM 659 N N . LEU A 1 80 ? -42.605 -14.534 66.510 1.00 81.12 80 LEU A N 1
ATOM 660 C CA . LEU A 1 80 ? -41.456 -15.192 65.876 1.00 81.12 80 LEU A CA 1
ATOM 661 C C . LEU A 1 80 ? -41.854 -16.030 64.653 1.00 81.12 80 LEU A C 1
ATOM 663 O O . LEU A 1 80 ? -41.144 -16.011 63.655 1.00 81.12 80 LEU A O 1
ATOM 667 N N . ALA A 1 81 ? -42.995 -16.721 64.694 1.00 80.00 81 ALA A N 1
ATOM 668 C CA . ALA A 1 81 ? -43.507 -17.484 63.553 1.00 80.00 81 ALA A CA 1
ATOM 669 C C . ALA A 1 81 ? -44.063 -16.592 62.423 1.00 80.00 81 ALA A C 1
ATOM 671 O O . ALA A 1 81 ? -44.123 -17.008 61.262 1.00 80.00 81 ALA A O 1
ATOM 672 N N . ALA A 1 82 ? -44.502 -15.373 62.752 1.00 80.75 82 ALA A N 1
ATOM 673 C CA . ALA A 1 82 ? -45.007 -14.400 61.789 1.00 80.75 82 ALA A CA 1
ATOM 674 C C . ALA A 1 82 ? -43.887 -13.640 61.058 1.00 80.75 82 ALA A C 1
ATOM 676 O O . ALA A 1 82 ? -44.091 -13.216 59.916 1.00 80.75 82 ALA A O 1
ATOM 677 N N . VAL A 1 83 ? -42.716 -13.483 61.687 1.00 77.75 83 VAL A N 1
ATOM 678 C CA . VAL A 1 83 ? -41.525 -12.889 61.069 1.00 77.75 83 VAL A CA 1
ATOM 679 C C . VAL A 1 83 ? -40.865 -13.925 60.160 1.00 77.75 83 VAL A C 1
ATOM 681 O O . VAL A 1 83 ? -40.351 -14.943 60.615 1.00 77.75 83 VAL A O 1
ATOM 684 N N . GLN A 1 84 ? -40.879 -13.671 58.849 1.00 71.62 84 GLN A N 1
ATOM 685 C CA . GLN A 1 84 ? -40.134 -14.497 57.901 1.00 71.62 84 GLN A CA 1
ATOM 686 C C . GLN A 1 84 ? -38.626 -14.378 58.210 1.00 71.62 84 GLN A C 1
ATOM 688 O O . GLN A 1 84 ? -38.149 -13.252 58.382 1.00 71.62 84 GLN A O 1
ATOM 693 N N . PRO A 1 85 ? -37.874 -15.493 58.284 1.00 72.31 85 PRO A N 1
ATOM 694 C CA . PRO A 1 85 ? -36.428 -15.449 58.468 1.00 72.31 85 PRO A CA 1
ATOM 695 C C . PRO A 1 85 ? -35.770 -14.590 57.388 1.00 72.31 85 PRO A C 1
ATOM 697 O O . PRO A 1 85 ? -36.184 -14.624 56.225 1.00 72.31 85 PRO A O 1
ATOM 700 N N . LEU A 1 86 ? -34.749 -13.820 57.770 1.00 71.50 86 LEU A N 1
ATOM 701 C CA . LEU A 1 86 ? -33.928 -13.098 56.801 1.00 71.50 86 LEU A CA 1
ATOM 702 C C . LEU A 1 86 ? -33.337 -14.099 55.795 1.00 71.50 86 LEU A C 1
ATOM 704 O O . LEU A 1 86 ? -32.949 -15.194 56.199 1.00 71.50 86 LEU A O 1
ATOM 708 N N . PRO A 1 87 ? -33.248 -13.743 54.504 1.00 75.06 87 PRO A N 1
ATOM 709 C CA . PRO A 1 87 ? -32.685 -14.640 53.509 1.00 75.06 87 PRO A CA 1
ATOM 710 C C . PRO A 1 87 ? -31.222 -14.953 53.836 1.00 75.06 87 PRO A C 1
ATOM 712 O O . PRO A 1 87 ? -30.434 -14.050 54.124 1.00 75.06 87 PRO A O 1
ATOM 715 N N . ASP A 1 88 ? -30.848 -16.226 53.706 1.00 77.06 88 ASP A N 1
ATOM 716 C CA . ASP A 1 88 ? -29.512 -16.742 54.041 1.00 77.06 88 ASP A CA 1
ATOM 717 C C . ASP A 1 88 ? -28.371 -16.086 53.238 1.00 77.06 88 ASP A C 1
ATOM 719 O O . ASP A 1 88 ? -27.206 -16.200 53.598 1.00 77.06 88 ASP A O 1
ATOM 723 N N . SER A 1 89 ? -28.686 -15.357 52.161 1.00 76.75 89 SER A N 1
ATOM 724 C CA . SER A 1 89 ? -27.725 -14.643 51.311 1.00 76.75 89 SER A CA 1
ATOM 725 C C . SER A 1 89 ? -27.315 -13.254 51.823 1.00 76.75 89 SER A C 1
ATOM 727 O O . SER A 1 89 ? -26.476 -12.600 51.206 1.00 76.75 89 SER A O 1
ATOM 729 N N . LEU A 1 90 ? -27.932 -12.749 52.896 1.00 80.25 90 LEU A N 1
ATOM 730 C CA . LEU A 1 90 ? -27.655 -11.410 53.436 1.00 80.25 90 LEU A CA 1
ATOM 731 C C . LEU A 1 90 ? -26.214 -11.241 53.969 1.00 80.25 90 LEU A C 1
ATOM 733 O O . LEU A 1 90 ? -25.610 -10.204 53.688 1.00 80.25 90 LEU A O 1
ATOM 737 N N . PRO A 1 91 ? -25.624 -12.239 54.663 1.00 84.75 91 PRO A N 1
ATOM 738 C CA . PRO A 1 91 ? -24.220 -12.198 55.080 1.00 84.75 91 PRO A CA 1
ATOM 739 C C . PRO A 1 91 ? -23.231 -12.190 53.902 1.00 84.75 91 PRO A C 1
ATOM 741 O O . PRO A 1 91 ? -22.151 -11.617 54.019 1.00 84.75 91 PRO A O 1
ATOM 744 N N . ASP A 1 92 ? -23.609 -12.773 52.759 1.00 87.75 92 ASP A N 1
ATOM 745 C CA . ASP A 1 92 ? -22.777 -12.861 51.547 1.00 87.75 92 ASP A CA 1
ATOM 746 C C . ASP A 1 92 ? -22.872 -11.619 50.642 1.00 87.75 92 ASP A C 1
ATOM 748 O O . ASP A 1 92 ? -22.097 -11.457 49.692 1.00 87.75 92 ASP A O 1
ATOM 752 N N . LEU A 1 93 ? -23.814 -10.714 50.919 1.00 89.50 93 LEU A N 1
ATOM 753 C CA . LEU A 1 93 ? -24.067 -9.525 50.108 1.00 89.50 93 LEU A CA 1
ATOM 754 C C . LEU A 1 93 ? -22.840 -8.598 49.971 1.00 89.50 93 LEU A C 1
ATOM 756 O O . LEU A 1 93 ? -22.548 -8.200 48.841 1.00 89.50 93 LEU A O 1
ATOM 760 N N . PRO A 1 94 ? -22.071 -8.287 51.039 1.00 93.12 94 PRO A N 1
ATOM 761 C CA . PRO A 1 94 ? -20.880 -7.440 50.927 1.00 93.12 94 PRO A CA 1
ATOM 762 C C . PRO A 1 94 ? -19.828 -8.023 49.978 1.00 93.12 94 PRO A C 1
ATOM 764 O O . PRO A 1 94 ? -19.201 -7.294 49.212 1.00 93.12 94 PRO A O 1
ATOM 767 N N . ARG A 1 95 ? -19.676 -9.353 49.981 1.00 94.38 95 ARG A N 1
ATOM 768 C CA . ARG A 1 95 ? -18.754 -10.057 49.087 1.00 94.38 95 ARG A CA 1
ATOM 769 C C . ARG A 1 95 ? -19.190 -9.922 47.628 1.00 94.38 95 ARG A C 1
ATOM 771 O O . ARG A 1 95 ? -18.380 -9.546 46.787 1.00 94.38 95 ARG A O 1
ATOM 778 N N . ARG A 1 96 ? -20.474 -10.157 47.341 1.00 94.19 96 ARG A N 1
ATOM 779 C CA . ARG A 1 96 ? -21.046 -10.014 45.990 1.00 94.19 96 ARG A CA 1
ATOM 780 C C . ARG A 1 96 ? -20.952 -8.587 45.454 1.00 94.19 96 ARG A C 1
ATOM 782 O O . ARG A 1 96 ? -20.667 -8.401 44.276 1.00 94.19 96 ARG A O 1
ATOM 789 N N . VAL A 1 97 ? -21.177 -7.585 46.303 1.00 95.94 97 VAL A N 1
ATOM 790 C CA . VAL A 1 97 ? -21.010 -6.173 45.925 1.00 95.94 97 VAL A CA 1
ATOM 791 C C . VAL A 1 97 ? -19.553 -5.891 45.557 1.00 95.94 97 VAL A C 1
ATOM 793 O O . VAL A 1 97 ? -19.306 -5.333 44.492 1.00 95.94 97 VAL A O 1
ATOM 796 N N . GLY A 1 98 ? -18.588 -6.364 46.353 1.00 96.12 98 GLY A N 1
ATOM 797 C CA . GLY A 1 98 ? -17.164 -6.225 46.030 1.00 96.12 98 GLY A CA 1
ATOM 798 C C . GLY A 1 98 ? -16.763 -6.905 44.713 1.00 96.12 98 GLY A C 1
ATOM 799 O O . GLY A 1 98 ? -15.998 -6.341 43.930 1.00 96.12 98 GLY A O 1
ATOM 800 N N . GLU A 1 99 ? -17.315 -8.088 44.427 1.00 96.94 99 GLU A N 1
ATOM 801 C CA . GLU A 1 99 ? -17.112 -8.792 43.153 1.00 96.94 99 GLU A CA 1
ATOM 802 C C . GLU A 1 99 ? -17.685 -7.999 41.965 1.00 96.94 99 GLU A C 1
ATOM 804 O O . GLU A 1 99 ? -17.004 -7.831 40.951 1.00 96.94 99 GLU A O 1
ATOM 809 N N . LEU A 1 100 ? -18.899 -7.454 42.093 1.00 96.62 100 LEU A N 1
ATOM 810 C CA . LEU A 1 100 ? -19.533 -6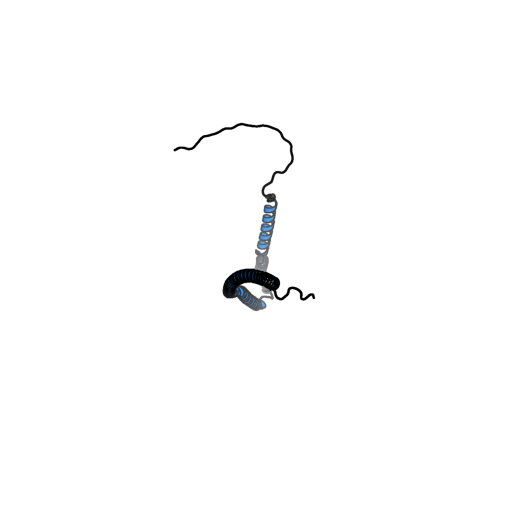.637 41.053 1.00 96.62 100 LEU A CA 1
ATOM 811 C C . LEU A 1 100 ? -18.803 -5.307 40.823 1.00 96.62 100 LEU A C 1
ATOM 813 O O . LEU A 1 100 ? -18.644 -4.889 39.680 1.00 96.62 100 LEU A O 1
ATOM 817 N N . GLU A 1 101 ? -18.308 -4.655 41.873 1.00 97.50 101 GLU A N 1
ATOM 818 C CA . GLU A 1 101 ? -17.493 -3.440 41.753 1.00 97.50 101 GLU A CA 1
ATOM 819 C C . GLU A 1 101 ? -16.146 -3.705 41.071 1.00 97.50 101 GLU A C 1
ATOM 821 O O . GLU A 1 101 ? -15.640 -2.860 40.326 1.00 97.50 101 GLU A O 1
ATOM 826 N N . ALA A 1 102 ? -15.538 -4.868 41.319 1.00 97.38 102 ALA A N 1
ATOM 827 C CA . ALA A 1 102 ? -14.328 -5.284 40.619 1.00 97.38 102 ALA A CA 1
ATOM 828 C C . ALA A 1 102 ? -14.615 -5.558 39.134 1.00 97.38 102 ALA A C 1
ATOM 830 O O . ALA A 1 102 ? -13.862 -5.106 38.269 1.00 97.38 102 ALA A O 1
ATOM 831 N N . GLN A 1 103 ? -15.730 -6.228 38.829 1.00 97.38 103 GLN A N 1
ATOM 832 C CA . GLN A 1 103 ? -16.178 -6.459 37.453 1.00 97.38 103 GLN A CA 1
ATOM 833 C C . GLN A 1 103 ? -16.491 -5.151 36.724 1.00 97.38 103 GLN A C 1
ATOM 835 O O . GLN A 1 103 ? -16.087 -4.996 35.575 1.00 97.38 103 GLN A O 1
ATOM 840 N N . LEU A 1 104 ? -17.141 -4.192 37.391 1.00 97.56 104 LEU A N 1
ATOM 841 C CA . LEU A 1 104 ? -17.409 -2.867 36.836 1.00 97.56 104 LEU A CA 1
ATOM 842 C C . LEU A 1 104 ? -16.099 -2.160 36.473 1.00 97.56 104 LEU A C 1
ATOM 844 O O . LEU A 1 104 ? -15.931 -1.732 35.336 1.00 97.56 104 LEU A O 1
ATOM 848 N N . ARG A 1 105 ? -15.136 -2.111 37.404 1.00 97.25 105 ARG A N 1
ATOM 849 C CA . ARG A 1 105 ? -13.822 -1.491 37.164 1.00 97.25 105 ARG A CA 1
ATOM 850 C C . ARG A 1 105 ? -13.056 -2.163 36.024 1.00 97.25 105 ARG A C 1
ATOM 852 O O . ARG A 1 105 ? -12.420 -1.471 35.232 1.00 97.25 105 ARG A O 1
ATOM 859 N N . SER A 1 106 ? -13.131 -3.490 35.920 1.00 95.69 106 SER A N 1
ATOM 860 C CA . SER A 1 106 ? -12.541 -4.233 34.801 1.00 95.69 106 SER A CA 1
ATOM 861 C C . SER A 1 106 ? -13.219 -3.876 33.478 1.00 95.69 106 SER A C 1
ATOM 863 O O . SER A 1 106 ? -12.541 -3.511 32.524 1.00 95.69 106 SER A O 1
ATOM 865 N N . ALA A 1 107 ? -14.552 -3.904 33.430 1.00 96.19 107 ALA A N 1
ATOM 866 C CA . ALA A 1 107 ? -15.316 -3.595 32.226 1.00 96.19 107 ALA A CA 1
ATOM 867 C C . ALA A 1 107 ? -15.112 -2.141 31.763 1.00 96.19 107 ALA A C 1
ATOM 869 O O . ALA A 1 107 ? -15.027 -1.874 30.565 1.00 96.19 107 ALA A O 1
ATOM 870 N N . GLU A 1 108 ? -14.986 -1.194 32.694 1.00 95.38 108 GLU A N 1
ATOM 871 C CA . GLU A 1 108 ? -14.652 0.201 32.396 1.00 95.38 108 GLU A CA 1
ATOM 872 C C . GLU A 1 108 ? -13.234 0.349 31.834 1.00 95.38 108 GLU A C 1
ATOM 874 O O . GLU A 1 108 ? -13.027 1.096 30.872 1.00 95.38 108 GLU A O 1
ATOM 879 N N . ALA A 1 109 ? -12.258 -0.375 32.393 1.00 93.94 109 ALA A N 1
ATOM 880 C CA . ALA A 1 109 ? -10.892 -0.395 31.881 1.00 93.94 109 ALA A CA 1
ATOM 881 C C . ALA A 1 109 ? -10.833 -0.981 30.460 1.00 93.94 109 ALA A C 1
ATOM 883 O O . ALA A 1 109 ? -10.213 -0.378 29.577 1.00 93.94 109 ALA A O 1
ATOM 884 N N . ASP A 1 110 ? -11.547 -2.080 30.218 1.00 93.44 110 ASP A N 1
ATOM 885 C CA . ASP A 1 110 ? -11.646 -2.728 28.910 1.00 93.44 110 ASP A CA 1
ATOM 886 C C . ASP A 1 110 ? -12.353 -1.830 27.885 1.00 93.44 110 ASP A C 1
ATOM 888 O O . ASP A 1 110 ? -11.901 -1.703 26.748 1.00 93.44 110 ASP A O 1
ATOM 892 N N . ALA A 1 111 ? -13.412 -1.118 28.285 1.00 91.44 111 ALA A N 1
ATOM 893 C CA . ALA A 1 111 ? -14.107 -0.158 27.426 1.00 91.44 111 ALA A CA 1
ATOM 894 C C . ALA A 1 111 ? -13.281 1.115 27.142 1.00 91.44 111 ALA A C 1
ATOM 896 O O . ALA A 1 111 ? -13.490 1.789 26.125 1.00 91.44 111 ALA A O 1
ATOM 897 N N . ALA A 1 112 ? -12.343 1.471 28.025 1.00 92.56 112 ALA A N 1
ATOM 898 C CA . ALA A 1 112 ? -11.441 2.608 27.853 1.00 92.56 112 ALA A CA 1
ATOM 899 C C . ALA A 1 112 ? -10.191 2.269 27.024 1.00 92.56 112 ALA A C 1
ATOM 901 O O . ALA A 1 112 ? -9.648 3.157 26.360 1.00 92.56 112 ALA A O 1
ATOM 902 N N . ALA A 1 113 ? -9.742 1.011 27.023 1.00 91.62 113 ALA A N 1
ATOM 903 C CA . ALA A 1 113 ? -8.586 0.543 26.259 1.00 91.62 113 ALA A CA 1
ATOM 904 C C . ALA A 1 113 ? -8.639 0.895 24.755 1.00 91.62 113 ALA A C 1
ATOM 906 O O . ALA A 1 113 ? -7.689 1.524 24.276 1.00 91.62 113 ALA A O 1
ATOM 907 N N . PRO A 1 114 ? -9.727 0.617 24.003 1.00 90.75 114 PRO A N 1
ATOM 908 C CA . PRO A 1 114 ? -9.794 0.985 22.591 1.00 90.75 114 PRO A CA 1
ATOM 909 C C . PRO A 1 114 ? -9.789 2.505 22.408 1.00 90.75 114 PRO A C 1
ATOM 911 O O . PRO A 1 114 ? -9.104 3.017 21.530 1.00 90.75 114 PRO A O 1
ATOM 914 N N . LYS A 1 115 ? -10.471 3.263 23.278 1.00 91.62 115 LYS A N 1
ATOM 915 C CA . LYS A 1 115 ? -10.479 4.737 23.211 1.00 91.62 115 LYS A CA 1
ATOM 916 C C . LYS A 1 115 ? -9.070 5.313 23.362 1.00 91.62 115 LYS A C 1
ATOM 918 O O . LYS A 1 115 ? -8.720 6.264 22.667 1.00 91.62 115 LYS A O 1
ATOM 923 N N . ARG A 1 116 ? -8.248 4.710 24.226 1.00 93.19 116 ARG A N 1
ATOM 924 C CA . ARG A 1 116 ? -6.836 5.077 24.404 1.00 93.19 116 ARG A CA 1
ATOM 925 C C . ARG A 1 116 ? -5.973 4.718 23.189 1.00 93.19 116 ARG A C 1
ATOM 927 O O . ARG A 1 116 ? -5.013 5.432 22.918 1.00 93.19 116 ARG A O 1
ATOM 934 N N . SER A 1 117 ? -6.306 3.665 22.439 1.00 94.25 117 SER A N 1
ATOM 935 C CA . SER A 1 117 ? -5.506 3.223 21.288 1.00 94.25 117 SER A CA 1
ATOM 936 C C . SER A 1 117 ? -5.830 3.934 19.969 1.00 94.25 117 SER A C 1
ATOM 938 O O . SER A 1 117 ? -4.985 3.927 19.073 1.00 94.25 117 SER A O 1
ATOM 940 N N . VAL A 1 118 ? -7.003 4.567 19.826 1.00 96.38 118 VAL A N 1
ATOM 941 C CA . VAL A 1 118 ? -7.421 5.212 18.561 1.00 96.38 118 VAL A CA 1
ATOM 942 C C . VAL A 1 118 ? -6.440 6.293 18.102 1.00 96.38 118 VAL A C 1
ATOM 944 O O . VAL A 1 118 ? -6.061 6.308 16.935 1.00 96.38 118 VAL A O 1
ATOM 947 N N . VAL A 1 119 ? -6.008 7.194 18.990 1.00 95.06 119 VAL A N 1
ATOM 948 C CA . VAL A 1 119 ? -5.150 8.328 18.596 1.00 95.06 119 VAL A CA 1
ATOM 949 C C . VAL A 1 119 ? -3.773 7.859 18.093 1.00 95.06 119 VAL A C 1
ATOM 951 O O . VAL A 1 119 ? -3.401 8.248 16.983 1.00 95.06 119 VAL A O 1
ATOM 954 N N . PRO A 1 120 ? -3.035 6.978 18.803 1.00 96.38 120 PRO A N 1
ATOM 955 C CA . PRO A 1 120 ? -1.796 6.400 18.277 1.00 96.38 120 PRO A CA 1
ATOM 95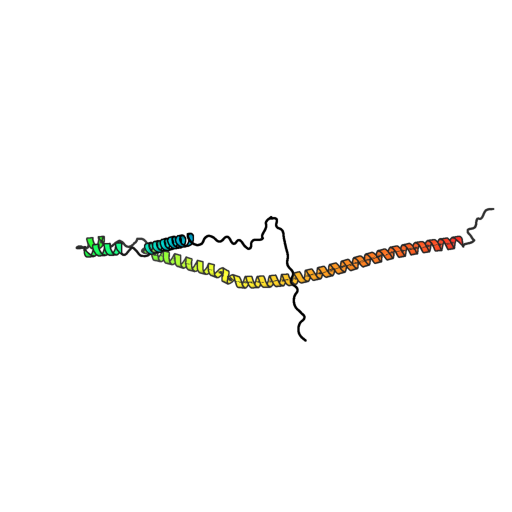6 C C . PRO A 1 120 ? -1.979 5.650 16.953 1.00 96.38 120 PRO A C 1
ATOM 958 O O . PRO A 1 120 ? -1.167 5.807 16.044 1.00 96.38 120 PRO A O 1
ATOM 961 N N . GLN A 1 121 ? -3.054 4.866 16.813 1.00 96.62 121 GLN A N 1
ATOM 962 C CA . GLN A 1 121 ? -3.337 4.131 15.575 1.00 96.62 121 GLN A CA 1
ATOM 963 C C . GLN A 1 121 ? -3.637 5.071 14.405 1.00 96.62 121 GLN A C 1
ATOM 965 O O . GLN A 1 121 ? -3.165 4.838 13.295 1.00 96.62 121 GLN A O 1
ATOM 970 N N . MET A 1 122 ? -4.376 6.155 14.642 1.00 96.62 122 MET A N 1
ATOM 971 C CA . MET A 1 122 ? -4.676 7.166 13.631 1.00 96.62 122 MET A CA 1
ATOM 972 C C . MET A 1 122 ? -3.406 7.881 13.152 1.00 96.62 122 MET A C 1
ATOM 974 O O . MET A 1 122 ? -3.231 8.066 11.949 1.00 96.62 122 MET A O 1
ATOM 978 N N . LEU A 1 123 ? -2.494 8.223 14.066 1.00 97.00 123 LEU A N 1
ATOM 979 C CA . LEU A 1 123 ? -1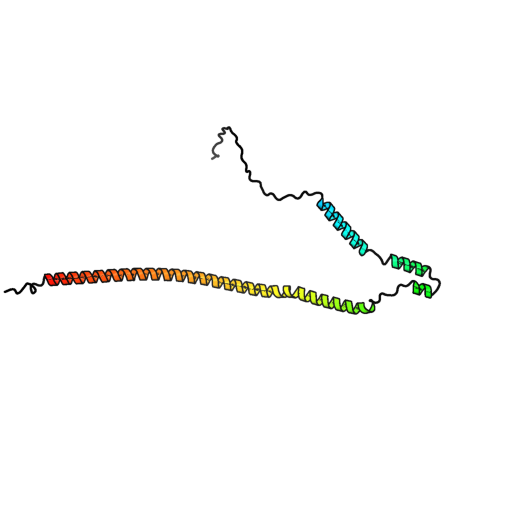.199 8.816 13.717 1.00 97.00 123 LEU A CA 1
ATOM 980 C C . LEU A 1 123 ? -0.311 7.836 12.940 1.00 97.00 123 LEU A C 1
ATOM 982 O O . LEU A 1 123 ? 0.243 8.196 11.903 1.00 97.00 123 LEU A O 1
ATOM 986 N N . ALA A 1 124 ? -0.214 6.584 13.397 1.00 97.56 124 ALA A N 1
ATOM 987 C CA . ALA A 1 124 ? 0.540 5.544 12.699 1.00 97.56 124 ALA A CA 1
ATOM 988 C C . ALA A 1 124 ? -0.004 5.306 11.282 1.00 97.56 124 ALA A C 1
ATOM 990 O O . ALA A 1 124 ? 0.766 5.214 10.325 1.00 97.56 124 ALA A O 1
ATOM 991 N N . ARG A 1 125 ? -1.334 5.275 11.136 1.00 97.94 125 ARG A N 1
ATOM 992 C CA . ARG A 1 125 ? -2.007 5.163 9.842 1.00 97.94 125 ARG A CA 1
ATOM 993 C C . ARG A 1 125 ? -1.700 6.357 8.938 1.00 97.94 125 ARG A C 1
ATOM 995 O O . ARG A 1 125 ? -1.322 6.144 7.792 1.00 97.94 125 ARG A O 1
ATOM 1002 N N . GLY A 1 126 ? -1.811 7.586 9.442 1.00 97.94 126 GLY A N 1
ATOM 1003 C CA . GLY A 1 126 ? -1.504 8.790 8.663 1.00 97.94 126 GLY A CA 1
ATOM 1004 C C . GLY A 1 126 ? -0.057 8.810 8.162 1.00 97.94 126 GLY A C 1
ATOM 1005 O O . GLY A 1 126 ? 0.194 9.096 6.992 1.00 97.94 126 GLY A O 1
ATOM 1006 N N . ASN A 1 127 ? 0.895 8.414 9.009 1.00 98.25 127 ASN A N 1
ATOM 1007 C CA . ASN A 1 127 ? 2.299 8.288 8.617 1.00 98.25 127 ASN A CA 1
ATOM 1008 C C . ASN A 1 127 ? 2.498 7.222 7.525 1.00 98.25 127 ASN A C 1
ATOM 1010 O O . ASN A 1 127 ? 3.223 7.455 6.557 1.00 98.25 127 ASN A O 1
ATOM 1014 N N . ALA A 1 128 ? 1.839 6.065 7.647 1.00 98.31 128 ALA A N 1
ATOM 1015 C CA . ALA A 1 128 ? 1.899 5.011 6.635 1.00 98.31 128 ALA A CA 1
ATOM 1016 C C . ALA A 1 128 ? 1.297 5.463 5.291 1.00 98.31 128 ALA A C 1
ATOM 1018 O O . ALA A 1 128 ? 1.877 5.199 4.239 1.00 98.31 128 ALA A O 1
ATOM 1019 N N . GLU A 1 129 ? 0.179 6.192 5.315 1.00 98.44 129 GLU A N 1
ATOM 1020 C CA . GLU A 1 129 ? -0.448 6.764 4.117 1.00 98.44 129 GLU A CA 1
ATOM 1021 C C . GLU A 1 129 ? 0.470 7.790 3.427 1.00 98.44 129 GLU A C 1
ATOM 1023 O O . GLU A 1 129 ? 0.598 7.784 2.200 1.00 98.44 129 GLU A O 1
ATOM 1028 N N . GLN A 1 130 ? 1.175 8.630 4.192 1.00 98.31 130 GLN A N 1
ATOM 1029 C CA . GLN A 1 130 ? 2.167 9.557 3.639 1.00 98.31 130 GLN A CA 1
ATOM 1030 C C . GLN A 1 130 ? 3.342 8.827 2.981 1.00 98.31 130 GLN A C 1
ATOM 1032 O O . GLN A 1 130 ? 3.728 9.174 1.861 1.00 98.31 130 GLN A O 1
ATOM 1037 N N . LEU A 1 131 ? 3.887 7.799 3.637 1.00 98.50 131 LEU A N 1
ATOM 1038 C CA . LEU A 1 131 ? 4.955 6.975 3.067 1.00 98.50 131 LEU A CA 1
ATOM 1039 C C . LEU A 1 131 ? 4.506 6.282 1.780 1.00 98.50 131 LEU A C 1
ATOM 1041 O O . LEU A 1 131 ? 5.254 6.283 0.803 1.00 98.50 131 LEU A O 1
ATOM 1045 N N . LEU A 1 132 ? 3.280 5.751 1.755 1.00 98.50 132 LEU A N 1
ATOM 1046 C CA . LEU A 1 132 ? 2.698 5.132 0.567 1.00 98.50 132 LEU A CA 1
ATOM 1047 C C . LEU A 1 132 ? 2.548 6.136 -0.581 1.00 98.50 132 LEU A C 1
ATOM 1049 O O . LEU A 1 132 ? 2.831 5.810 -1.731 1.00 98.50 132 LEU A O 1
ATOM 1053 N N . LYS A 1 133 ? 2.137 7.373 -0.290 1.00 98.56 133 LYS A N 1
ATOM 1054 C CA . LYS A 1 133 ? 2.033 8.430 -1.303 1.00 98.56 133 LYS A CA 1
ATOM 1055 C C . LYS A 1 133 ? 3.401 8.779 -1.894 1.00 98.56 133 LYS A C 1
ATOM 1057 O O . LYS A 1 133 ? 3.540 8.866 -3.114 1.00 98.56 133 LYS A O 1
ATOM 1062 N N . ILE A 1 134 ? 4.413 8.945 -1.041 1.00 98.44 134 ILE A N 1
ATOM 1063 C CA . ILE A 1 134 ? 5.788 9.229 -1.475 1.00 98.44 134 ILE A CA 1
ATOM 1064 C C . ILE A 1 134 ? 6.323 8.071 -2.323 1.00 98.44 134 ILE A C 1
ATOM 1066 O O . ILE A 1 134 ? 6.839 8.301 -3.417 1.00 98.44 134 ILE A O 1
ATOM 1070 N N . SER A 1 135 ? 6.174 6.828 -1.865 1.00 98.19 135 SER A N 1
ATOM 1071 C CA . SER A 1 135 ? 6.663 5.664 -2.604 1.00 98.19 135 SER A CA 1
ATOM 1072 C C . SER A 1 135 ? 5.951 5.493 -3.946 1.00 98.19 135 SER A C 1
ATOM 1074 O O . SER A 1 135 ? 6.628 5.291 -4.950 1.00 98.19 135 SER A O 1
ATOM 1076 N N . SER A 1 136 ? 4.627 5.674 -3.994 1.00 98.62 136 SER A N 1
ATOM 1077 C CA . SER A 1 136 ? 3.842 5.609 -5.236 1.00 98.62 136 SER A CA 1
ATOM 1078 C C . SER A 1 136 ? 4.332 6.638 -6.256 1.00 98.62 136 SER A C 1
ATOM 1080 O O . SER A 1 136 ? 4.642 6.284 -7.390 1.00 98.62 136 SER A O 1
ATOM 1082 N N . SER A 1 137 ? 4.537 7.890 -5.829 1.00 98.50 137 SER A N 1
ATOM 1083 C CA . SER A 1 137 ? 5.077 8.936 -6.711 1.00 98.50 137 SER A CA 1
ATOM 1084 C C . SER A 1 137 ? 6.486 8.615 -7.231 1.00 98.50 137 SER A C 1
ATOM 1086 O O . SER A 1 137 ? 6.834 8.932 -8.370 1.00 98.50 137 SER A O 1
ATOM 1088 N N . LYS A 1 138 ? 7.309 7.935 -6.422 1.00 98.62 138 LYS A N 1
ATOM 1089 C CA . LYS A 1 138 ? 8.652 7.507 -6.825 1.00 98.62 138 LYS A CA 1
ATOM 1090 C C . LYS A 1 138 ? 8.603 6.359 -7.832 1.00 98.62 138 LYS A C 1
ATOM 1092 O O . LYS A 1 138 ? 9.407 6.355 -8.761 1.00 98.62 138 LYS A O 1
ATOM 1097 N N . VAL A 1 139 ? 7.673 5.417 -7.672 1.00 98.75 139 VAL A N 1
ATOM 1098 C CA . VAL A 1 139 ? 7.448 4.330 -8.638 1.00 98.75 139 VAL A CA 1
ATOM 1099 C C . VAL A 1 139 ? 7.039 4.903 -9.990 1.00 98.75 139 VAL A C 1
ATOM 1101 O O . VAL A 1 139 ? 7.674 4.581 -10.989 1.00 98.75 139 VAL A O 1
ATOM 1104 N N . GLU A 1 140 ? 6.075 5.823 -10.025 1.00 98.62 140 GLU A N 1
ATOM 1105 C CA . GLU A 1 140 ? 5.644 6.481 -11.267 1.00 98.62 140 GLU A CA 1
ATOM 1106 C C . GLU A 1 140 ? 6.803 7.202 -11.976 1.00 98.62 140 GLU A C 1
ATOM 1108 O O . GLU A 1 140 ? 6.970 7.089 -13.194 1.00 98.62 140 GLU A O 1
ATOM 1113 N N . SER A 1 141 ? 7.648 7.900 -11.211 1.00 98.50 141 SER A N 1
ATOM 1114 C CA . SER A 1 141 ? 8.843 8.569 -11.737 1.00 98.50 141 SER A CA 1
ATOM 1115 C C . SER A 1 141 ? 9.843 7.577 -12.349 1.00 98.50 141 SER A C 1
ATOM 1117 O O . SER A 1 141 ? 10.276 7.749 -13.492 1.00 98.50 141 SER A O 1
ATOM 1119 N N . LEU A 1 142 ? 10.161 6.494 -11.631 1.00 98.69 142 LEU A N 1
ATOM 1120 C CA . LEU A 1 142 ? 11.080 5.454 -12.107 1.00 98.69 142 LEU A CA 1
ATOM 1121 C C . LEU A 1 142 ? 10.524 4.689 -13.313 1.00 98.69 142 LEU A C 1
ATOM 1123 O O . LEU A 1 142 ? 11.279 4.284 -14.199 1.00 98.69 142 LEU A O 1
ATOM 1127 N N . GLU A 1 143 ? 9.212 4.487 -13.385 1.00 98.69 143 GLU A N 1
ATOM 1128 C CA . GLU A 1 143 ? 8.569 3.908 -14.561 1.00 98.69 143 GLU A CA 1
ATOM 1129 C C . GLU A 1 143 ? 8.690 4.826 -15.778 1.00 98.69 143 GLU A C 1
ATOM 1131 O O . GLU A 1 143 ? 9.000 4.357 -16.878 1.00 98.69 143 GLU A O 1
ATOM 1136 N N . ALA A 1 144 ? 8.479 6.132 -15.602 1.00 98.56 144 ALA A N 1
ATOM 1137 C CA . ALA A 1 144 ? 8.645 7.107 -16.673 1.00 98.56 144 ALA A CA 1
ATOM 1138 C C . ALA A 1 144 ? 10.097 7.151 -17.177 1.00 98.56 144 ALA A C 1
ATOM 1140 O O . ALA A 1 144 ? 10.330 7.184 -18.389 1.00 98.56 144 ALA A O 1
ATOM 1141 N N . GLU A 1 145 ? 11.074 7.093 -16.272 1.00 98.62 145 GLU A N 1
ATOM 1142 C CA . GLU A 1 145 ? 12.493 7.018 -16.620 1.00 98.62 145 GLU A CA 1
ATOM 1143 C C . GLU A 1 145 ? 12.833 5.724 -17.370 1.00 98.62 145 GLU A C 1
ATOM 1145 O O . GLU A 1 145 ? 13.442 5.775 -18.438 1.00 98.62 145 GLU A O 1
ATOM 1150 N N . ASN A 1 146 ? 12.348 4.570 -16.906 1.00 98.69 146 ASN A N 1
ATOM 1151 C CA . ASN A 1 146 ? 12.528 3.300 -17.614 1.00 98.69 146 ASN A CA 1
ATOM 1152 C C . ASN A 1 146 ? 11.950 3.332 -19.035 1.00 98.69 146 ASN A C 1
ATOM 1154 O O . ASN A 1 146 ? 12.571 2.828 -19.972 1.00 98.69 146 ASN A O 1
ATOM 1158 N N . ARG A 1 147 ? 10.774 3.944 -19.231 1.00 98.62 147 ARG A N 1
ATOM 1159 C CA . ARG A 1 147 ? 10.192 4.125 -20.573 1.00 98.62 147 ARG A CA 1
ATOM 1160 C C . ARG A 1 147 ? 11.094 4.984 -21.460 1.00 98.62 147 ARG A C 1
ATOM 1162 O O . ARG A 1 147 ? 11.289 4.644 -22.627 1.00 98.62 147 ARG A O 1
ATOM 1169 N N . ARG A 1 148 ? 11.676 6.059 -20.916 1.00 98.62 148 ARG A N 1
ATOM 1170 C CA . ARG A 1 148 ? 12.636 6.909 -21.641 1.00 98.62 148 ARG A CA 1
ATOM 1171 C C . ARG A 1 148 ? 13.898 6.139 -22.019 1.00 98.62 148 ARG A C 1
ATOM 1173 O O . ARG A 1 148 ? 14.285 6.191 -23.181 1.00 98.62 148 ARG A O 1
ATOM 1180 N N . LEU A 1 149 ? 14.480 5.385 -21.086 1.00 98.69 149 LEU A N 1
ATOM 1181 C CA . LEU A 1 149 ? 15.678 4.575 -21.330 1.00 98.69 149 LEU A CA 1
ATOM 1182 C C . LEU A 1 149 ? 15.442 3.492 -22.389 1.00 98.69 149 LEU A C 1
ATOM 1184 O O . LEU A 1 149 ? 16.273 3.277 -23.268 1.00 98.69 149 LEU A O 1
ATOM 1188 N N . ARG A 1 150 ? 14.272 2.845 -22.376 1.00 98.62 150 ARG A N 1
ATOM 1189 C CA . ARG A 1 150 ? 13.891 1.905 -23.442 1.00 98.62 150 ARG A CA 1
ATOM 1190 C C . ARG A 1 150 ? 13.800 2.599 -24.798 1.00 98.62 150 ARG A C 1
ATOM 1192 O O . ARG A 1 150 ? 14.319 2.085 -25.783 1.00 98.62 150 ARG A O 1
ATOM 1199 N N . ALA A 1 151 ? 13.191 3.782 -24.856 1.00 98.62 151 ALA A N 1
ATOM 1200 C CA . ALA A 1 151 ? 13.103 4.547 -26.097 1.00 98.62 151 ALA A CA 1
ATOM 1201 C C . ALA A 1 151 ? 14.485 4.974 -26.621 1.00 98.62 151 ALA A C 1
ATOM 1203 O O . ALA A 1 151 ? 14.709 4.948 -27.831 1.00 98.62 151 ALA A O 1
ATOM 1204 N N . THR A 1 152 ? 15.420 5.351 -25.742 1.00 98.56 152 THR A N 1
ATOM 1205 C CA . THR A 1 152 ? 16.795 5.672 -26.148 1.00 98.56 152 THR A CA 1
ATOM 1206 C C . THR A 1 152 ? 17.554 4.441 -26.617 1.00 98.56 152 THR A C 1
ATOM 1208 O O . THR A 1 152 ? 18.210 4.524 -27.649 1.00 98.56 152 THR A O 1
ATOM 1211 N N . ASN A 1 153 ? 17.414 3.299 -25.940 1.00 98.62 153 ASN A N 1
ATOM 1212 C CA . ASN A 1 153 ? 18.046 2.052 -26.376 1.00 98.62 153 ASN A CA 1
ATOM 1213 C C . ASN A 1 153 ? 17.559 1.644 -27.770 1.00 98.62 153 ASN A C 1
ATOM 1215 O O . ASN A 1 153 ? 18.383 1.432 -28.651 1.00 98.62 153 ASN A O 1
ATOM 1219 N N . ASN A 1 154 ? 16.249 1.705 -28.029 1.00 98.50 154 ASN A N 1
ATOM 1220 C CA . ASN A 1 154 ? 15.706 1.437 -29.364 1.00 98.50 154 ASN A CA 1
ATOM 1221 C C . ASN A 1 154 ? 16.300 2.369 -30.438 1.00 98.50 154 ASN A C 1
ATOM 1223 O O . ASN A 1 154 ? 16.544 1.950 -31.566 1.00 98.50 154 ASN A O 1
ATOM 1227 N N . ARG A 1 155 ? 16.537 3.650 -30.115 1.00 98.50 155 ARG A N 1
ATOM 1228 C CA . ARG A 1 155 ? 17.192 4.590 -31.046 1.00 98.50 155 ARG A CA 1
ATOM 1229 C C . ARG A 1 155 ? 18.644 4.207 -31.307 1.00 98.50 155 ARG A C 1
ATOM 1231 O O . ARG A 1 155 ? 19.087 4.296 -32.448 1.00 98.50 155 ARG A O 1
ATOM 1238 N N . VAL A 1 156 ? 19.369 3.806 -30.266 1.00 98.69 156 VAL A N 1
ATOM 1239 C CA . VAL A 1 156 ? 20.750 3.330 -30.389 1.00 98.69 156 VAL A CA 1
ATOM 1240 C C . VAL A 1 156 ? 20.800 2.080 -31.264 1.00 98.69 156 VAL A C 1
ATOM 1242 O O . VAL A 1 156 ? 21.616 2.038 -32.178 1.00 98.69 156 VAL A O 1
ATOM 1245 N N . ASP A 1 157 ? 19.885 1.128 -31.083 1.00 98.69 157 ASP A N 1
ATOM 1246 C CA . ASP A 1 157 ? 19.812 -0.080 -31.912 1.00 98.69 157 ASP A CA 1
ATOM 1247 C C . ASP A 1 157 ? 19.595 0.253 -33.396 1.00 98.69 157 ASP A C 1
ATOM 1249 O O . ASP A 1 157 ? 20.282 -0.284 -34.266 1.00 98.69 157 ASP A O 1
ATOM 1253 N N . VAL A 1 158 ? 18.706 1.208 -33.698 1.00 98.62 158 VAL A N 1
ATOM 1254 C CA . VAL A 1 158 ? 18.497 1.700 -35.072 1.00 98.62 158 VAL A CA 1
ATOM 1255 C C . VAL A 1 158 ? 19.761 2.354 -35.637 1.00 98.62 158 VAL A C 1
ATOM 1257 O O . VAL A 1 158 ? 20.097 2.133 -36.800 1.00 98.62 158 VAL A O 1
ATOM 1260 N N . LEU A 1 159 ? 20.475 3.161 -34.847 1.00 98.56 159 LEU A N 1
ATOM 1261 C CA . LEU A 1 159 ? 21.728 3.786 -35.288 1.00 98.56 159 LEU A CA 1
ATOM 1262 C C . LEU A 1 159 ? 22.821 2.747 -35.545 1.00 98.56 159 LEU A C 1
ATOM 1264 O O . LEU A 1 159 ? 23.520 2.839 -36.552 1.00 98.56 159 LEU A O 1
ATOM 1268 N N . LEU A 1 160 ? 22.940 1.741 -34.678 1.00 98.44 160 LEU A N 1
ATOM 1269 C CA . LEU A 1 160 ? 23.878 0.636 -34.858 1.00 98.44 160 LEU A CA 1
ATOM 1270 C C . LEU A 1 160 ? 23.563 -0.163 -36.123 1.00 98.44 160 LEU A C 1
ATOM 1272 O O . LEU A 1 160 ? 24.483 -0.540 -36.845 1.00 98.44 160 LEU A O 1
ATOM 1276 N N . GLN A 1 161 ? 22.283 -0.388 -36.419 1.00 98.50 161 GLN A N 1
ATOM 1277 C CA . GLN A 1 161 ? 21.866 -1.056 -37.648 1.00 98.50 161 GLN A CA 1
ATOM 1278 C C . GLN A 1 161 ? 22.258 -0.246 -38.892 1.00 98.50 161 GLN A C 1
ATOM 1280 O O . GLN A 1 161 ? 22.917 -0.777 -39.783 1.00 98.50 161 GLN A O 1
ATOM 1285 N N . LYS A 1 162 ? 21.960 1.059 -38.910 1.00 98.38 162 LYS A N 1
ATOM 1286 C CA . LYS A 1 162 ? 22.365 1.954 -40.007 1.00 98.38 162 LYS A CA 1
ATOM 1287 C C . LYS A 1 162 ? 23.877 2.018 -40.190 1.00 98.38 162 LYS A C 1
ATOM 1289 O O . LYS A 1 162 ? 24.361 2.062 -41.314 1.00 98.38 162 LYS A O 1
ATOM 1294 N N . MET A 1 163 ? 24.629 2.027 -39.091 1.00 98.38 163 MET A N 1
ATOM 1295 C CA . MET A 1 163 ? 26.088 2.006 -39.140 1.00 98.38 163 MET A CA 1
ATOM 1296 C C . MET A 1 163 ? 26.592 0.715 -39.788 1.00 98.38 163 MET A C 1
ATOM 1298 O O . MET A 1 163 ? 27.450 0.780 -40.658 1.00 98.38 163 MET A O 1
ATOM 1302 N N . LYS A 1 164 ? 26.039 -0.449 -39.424 1.00 98.50 164 LYS A N 1
ATOM 1303 C CA . LYS A 1 164 ? 26.397 -1.728 -40.060 1.00 98.50 164 LYS A CA 1
ATOM 1304 C C . LYS A 1 164 ? 26.113 -1.714 -41.562 1.00 98.50 164 LYS A C 1
ATOM 1306 O O . LYS A 1 164 ? 26.983 -2.100 -42.336 1.00 98.50 164 LYS A O 1
ATOM 1311 N N . GLU A 1 165 ? 24.936 -1.238 -41.960 1.00 98.12 165 GLU A N 1
ATOM 1312 C CA . GLU A 1 165 ? 24.545 -1.111 -43.370 1.00 98.12 165 GLU A CA 1
ATOM 1313 C C . GLU A 1 165 ? 25.497 -0.178 -44.129 1.00 98.12 165 GLU A C 1
ATOM 1315 O O . GLU A 1 165 ? 26.052 -0.565 -45.156 1.00 98.12 165 GLU A O 1
ATOM 1320 N N . SER A 1 166 ? 25.775 1.010 -43.583 1.00 98.00 166 SER A N 1
ATOM 1321 C CA . SER A 1 166 ? 26.705 1.972 -44.183 1.00 98.00 166 SER A CA 1
ATOM 1322 C C . SER A 1 166 ? 28.123 1.420 -44.303 1.00 98.00 166 SER A C 1
ATOM 1324 O O . SER A 1 166 ? 28.771 1.647 -45.321 1.00 98.00 166 SER A O 1
ATOM 1326 N N . THR A 1 167 ? 28.618 0.708 -43.288 1.00 98.38 167 THR A N 1
ATOM 1327 C CA . THR A 1 167 ? 29.942 0.084 -43.343 1.00 98.38 167 THR A CA 1
ATOM 1328 C C . THR A 1 167 ? 29.979 -1.007 -44.408 1.00 98.38 167 THR A C 1
ATOM 1330 O O . THR A 1 167 ? 30.934 -1.049 -45.173 1.00 98.38 167 THR A O 1
ATOM 1333 N N . SER A 1 168 ? 28.937 -1.842 -44.517 1.00 97.81 168 SER A N 1
ATOM 1334 C CA . SER A 1 168 ? 28.873 -2.886 -45.549 1.00 97.81 168 SER A CA 1
ATOM 1335 C C . SER A 1 168 ? 28.843 -2.318 -46.970 1.00 97.81 168 SER A C 1
ATOM 1337 O O . SER A 1 168 ? 29.576 -2.804 -47.828 1.00 97.81 168 SER A O 1
ATOM 1339 N N . LEU A 1 169 ? 28.072 -1.246 -47.198 1.00 98.00 169 LEU A N 1
ATOM 1340 C CA . LEU A 1 169 ? 28.028 -0.550 -48.483 1.00 98.00 169 LEU A CA 1
ATOM 1341 C C . LEU A 1 169 ? 29.397 0.046 -48.823 1.00 98.00 169 LEU A C 1
ATOM 1343 O O . LEU A 1 169 ? 29.902 -0.150 -49.920 1.00 98.00 169 LEU A O 1
ATOM 1347 N N . HIS A 1 170 ? 30.038 0.705 -47.854 1.00 97.88 170 HIS A N 1
ATOM 1348 C CA . HIS A 1 170 ? 31.373 1.263 -48.049 1.00 97.88 170 HIS A CA 1
ATOM 1349 C C . HIS A 1 170 ? 32.423 0.187 -48.365 1.00 97.88 170 HIS A C 1
ATOM 1351 O O . HIS A 1 170 ? 33.296 0.411 -49.200 1.00 97.88 170 HIS A O 1
ATOM 1357 N N . THR A 1 171 ? 32.347 -0.984 -47.723 1.00 97.88 171 THR A N 1
ATOM 1358 C CA . THR A 1 171 ? 33.213 -2.125 -48.056 1.00 97.88 171 THR A CA 1
ATOM 1359 C C . THR A 1 171 ? 32.988 -2.589 -49.497 1.00 97.88 171 THR A C 1
ATOM 1361 O O . THR A 1 171 ? 33.963 -2.787 -50.215 1.00 97.88 171 THR A O 1
ATOM 1364 N N . GLN A 1 172 ? 31.733 -2.685 -49.945 1.00 97.31 172 GLN A N 1
ATOM 1365 C CA . GLN A 1 172 ? 31.397 -3.059 -51.321 1.00 97.31 172 GLN A CA 1
ATOM 1366 C C . GLN A 1 172 ? 31.911 -2.038 -52.351 1.00 97.31 172 GLN A C 1
ATOM 1368 O O . GLN A 1 172 ? 32.502 -2.426 -53.357 1.00 97.31 172 GLN A O 1
ATOM 1373 N N . ASP A 1 173 ? 31.733 -0.740 -52.095 1.00 97.62 173 ASP A N 1
ATOM 1374 C CA . ASP A 1 173 ? 32.237 0.326 -52.972 1.00 97.62 173 ASP A CA 1
ATOM 1375 C C . ASP A 1 173 ? 33.767 0.274 -53.099 1.00 97.62 173 ASP A C 1
ATOM 1377 O O . ASP A 1 173 ? 34.324 0.503 -54.174 1.00 97.62 173 ASP A O 1
ATOM 1381 N N . LEU A 1 174 ? 34.459 -0.058 -52.005 1.00 97.00 174 LEU A N 1
ATOM 1382 C CA . LEU A 1 174 ? 35.911 -0.194 -51.981 1.00 97.00 174 LEU A CA 1
ATOM 1383 C C . LEU A 1 174 ? 36.385 -1.410 -52.791 1.00 97.00 174 LEU A C 1
ATOM 1385 O O . LEU A 1 174 ? 37.368 -1.295 -53.521 1.00 97.00 174 LEU A O 1
ATOM 1389 N N . GLU A 1 175 ? 35.677 -2.540 -52.722 1.00 96.12 175 GLU A N 1
ATOM 1390 C CA . GLU A 1 175 ? 35.940 -3.716 -53.565 1.00 96.12 175 GLU A CA 1
ATOM 1391 C C . GLU A 1 175 ? 35.714 -3.418 -55.056 1.00 96.12 175 GLU A C 1
ATOM 1393 O O . GLU A 1 175 ? 36.548 -3.782 -55.889 1.00 96.12 175 GLU A O 1
ATOM 1398 N N . LEU A 1 176 ? 34.632 -2.710 -55.404 1.00 95.69 176 LEU A N 1
ATOM 1399 C CA . LEU A 1 176 ? 34.360 -2.288 -56.783 1.00 95.69 176 LEU A CA 1
ATOM 1400 C C . LEU A 1 176 ? 35.454 -1.356 -57.312 1.00 95.69 176 LEU A C 1
ATOM 1402 O O . LEU A 1 176 ? 35.989 -1.589 -58.394 1.00 95.69 176 LEU A O 1
ATOM 1406 N N . ALA A 1 177 ? 35.848 -0.347 -56.532 1.00 94.88 177 ALA A N 1
ATOM 1407 C CA . ALA A 1 177 ? 36.929 0.559 -56.909 1.00 94.88 177 ALA A CA 1
ATOM 1408 C C . ALA A 1 177 ? 38.269 -0.181 -57.082 1.00 94.88 177 ALA A C 1
ATOM 1410 O O . ALA A 1 177 ? 39.032 0.125 -57.998 1.00 94.88 177 ALA A O 1
ATOM 1411 N N . GLN A 1 178 ? 38.561 -1.176 -56.236 1.00 93.81 178 GLN A N 1
ATOM 1412 C CA . GLN A 1 178 ? 39.748 -2.025 -56.384 1.00 93.81 178 GLN A CA 1
ATOM 1413 C C . GLN A 1 178 ? 39.703 -2.865 -57.667 1.00 93.81 178 GLN A C 1
ATOM 1415 O O . GLN A 1 178 ? 40.722 -2.972 -58.351 1.00 93.81 178 GLN A O 1
ATOM 1420 N N . ALA A 1 179 ? 38.542 -3.425 -58.016 1.00 92.62 179 ALA A N 1
ATOM 1421 C CA . ALA A 1 179 ? 38.357 -4.172 -59.257 1.00 92.62 179 ALA A CA 1
ATOM 1422 C C . ALA A 1 179 ? 38.533 -3.280 -60.500 1.00 92.62 179 ALA A C 1
ATOM 1424 O O . ALA A 1 179 ? 39.256 -3.658 -61.420 1.00 92.62 179 ALA A O 1
ATOM 1425 N N . GLU A 1 180 ? 37.956 -2.072 -60.505 1.00 91.81 180 GLU A N 1
ATOM 1426 C CA . GLU A 1 180 ? 38.124 -1.104 -61.600 1.00 91.81 180 GLU A CA 1
ATOM 1427 C C . GLU A 1 180 ? 39.588 -0.678 -61.786 1.00 91.81 180 GLU A C 1
ATOM 1429 O O . GLU A 1 180 ? 40.068 -0.545 -62.914 1.00 91.81 180 GLU A O 1
ATOM 1434 N N . VAL A 1 181 ? 40.320 -0.466 -60.687 1.00 90.56 181 VAL A N 1
ATOM 1435 C CA . VAL A 1 181 ? 41.758 -0.167 -60.742 1.00 90.56 181 VAL A CA 1
ATOM 1436 C C . VAL A 1 181 ? 42.534 -1.351 -61.319 1.00 90.56 181 VAL A C 1
ATOM 1438 O O . VAL A 1 181 ? 43.399 -1.140 -62.168 1.00 90.56 181 VAL A O 1
ATOM 1441 N N . ALA A 1 182 ? 42.211 -2.583 -60.914 1.00 88.44 182 ALA A N 1
ATOM 1442 C CA . ALA A 1 182 ? 42.860 -3.788 -61.426 1.00 88.44 182 ALA A CA 1
ATOM 1443 C C . ALA A 1 182 ? 42.599 -4.023 -62.928 1.00 88.44 182 ALA A C 1
ATOM 1445 O O . ALA A 1 182 ? 43.502 -4.468 -63.635 1.00 88.44 182 ALA A O 1
ATOM 1446 N N . GLU A 1 183 ? 41.403 -3.700 -63.432 1.00 82.69 183 GLU A N 1
ATOM 1447 C CA . GLU A 1 183 ? 41.056 -3.798 -64.860 1.00 82.69 183 GLU A CA 1
ATOM 1448 C C . GLU A 1 183 ? 41.803 -2.759 -65.715 1.00 82.69 183 GLU A C 1
ATOM 1450 O O . GLU A 1 183 ? 42.182 -3.028 -66.855 1.00 82.69 183 GLU A O 1
ATOM 1455 N N . ARG A 1 184 ? 42.052 -1.567 -65.161 1.00 82.62 184 ARG A N 1
ATOM 1456 C CA . ARG A 1 184 ? 42.757 -0.477 -65.855 1.00 82.62 184 ARG A CA 1
ATOM 1457 C C . ARG A 1 184 ? 44.277 -0.603 -65.834 1.00 82.62 184 ARG A C 1
ATOM 1459 O O . ARG A 1 184 ? 44.937 0.200 -66.493 1.00 82.62 184 ARG A O 1
ATOM 1466 N N . ASP A 1 185 ? 44.837 -1.558 -65.095 1.00 75.12 185 ASP A N 1
ATOM 1467 C CA . ASP A 1 185 ? 46.282 -1.731 -64.977 1.00 75.12 185 ASP A CA 1
ATOM 1468 C C . ASP A 1 185 ? 46.820 -2.549 -66.177 1.00 75.12 185 ASP A C 1
ATOM 1470 O O . ASP A 1 185 ? 46.620 -3.764 -66.249 1.00 75.12 185 ASP A O 1
ATOM 1474 N N . PRO A 1 186 ? 47.529 -1.941 -67.152 1.00 59.16 186 PRO A N 1
ATOM 1475 C CA . PRO A 1 186 ? 47.890 -2.586 -68.423 1.00 59.16 186 PRO A CA 1
ATOM 1476 C C . PRO A 1 186 ? 48.938 -3.707 -68.289 1.00 59.16 186 PRO A C 1
ATOM 1478 O O . PRO A 1 186 ? 49.393 -4.261 -69.289 1.00 59.16 186 PRO A O 1
ATOM 1481 N N . ARG A 1 187 ? 49.362 -4.041 -67.066 1.00 58.91 187 ARG A N 1
ATOM 1482 C CA . ARG A 1 187 ? 50.391 -5.052 -66.780 1.00 58.91 187 ARG A CA 1
ATOM 1483 C C . ARG A 1 187 ? 49.846 -6.475 -66.632 1.00 58.91 187 ARG A C 1
ATOM 1485 O O . ARG A 1 187 ? 50.646 -7.402 -66.557 1.00 58.91 187 ARG A O 1
ATOM 1492 N N . THR A 1 188 ? 48.528 -6.669 -66.610 1.00 57.94 188 THR A N 1
ATOM 1493 C CA . THR A 1 188 ? 47.893 -7.997 -66.472 1.00 57.94 188 THR A CA 1
ATOM 1494 C C . THR A 1 188 ? 47.401 -8.591 -67.800 1.00 57.94 188 THR A C 1
ATOM 1496 O O . THR A 1 188 ? 46.930 -9.728 -67.832 1.00 57.94 188 THR A O 1
ATOM 1499 N N . GLY A 1 189 ? 47.589 -7.884 -68.921 1.00 53.69 189 GLY A N 1
ATOM 1500 C CA . GLY A 1 189 ? 47.354 -8.397 -70.272 1.00 53.69 189 GLY A CA 1
ATOM 1501 C C . GLY A 1 189 ? 48.394 -9.439 -70.693 1.00 53.69 189 GLY A C 1
ATOM 1502 O O . GLY A 1 189 ? 49.412 -9.102 -71.286 1.00 53.69 189 GLY A O 1
ATOM 1503 N N . THR A 1 190 ? 48.122 -10.703 -70.368 1.00 48.12 190 THR A N 1
ATOM 1504 C CA . THR A 1 190 ? 48.495 -11.911 -71.129 1.00 48.12 190 THR A CA 1
ATOM 1505 C C . THR A 1 190 ? 49.841 -11.874 -71.866 1.00 48.12 190 THR A C 1
ATOM 1507 O O . THR A 1 190 ? 49.921 -11.574 -73.059 1.00 48.12 190 THR A O 1
ATOM 1510 N N . ALA A 1 191 ? 50.892 -12.331 -71.182 1.00 49.19 191 ALA A N 1
ATOM 1511 C CA . ALA A 1 191 ? 52.012 -12.982 -71.847 1.00 49.19 191 ALA A CA 1
ATOM 1512 C C . ALA A 1 191 ? 51.519 -14.324 -72.418 1.00 49.19 191 ALA A C 1
ATOM 1514 O O . ALA A 1 191 ? 51.425 -15.328 -71.715 1.00 49.19 191 ALA A O 1
ATOM 1515 N N . THR A 1 192 ? 51.157 -14.337 -73.697 1.00 52.00 192 THR A N 1
ATOM 1516 C CA . THR A 1 192 ? 51.062 -15.570 -74.483 1.00 52.00 192 THR A CA 1
ATOM 1517 C C . THR A 1 192 ? 51.856 -15.366 -75.762 1.00 52.00 192 THR A C 1
ATOM 1519 O O . THR A 1 192 ? 51.350 -14.821 -76.741 1.00 52.00 192 THR A O 1
ATOM 1522 N N . ARG A 1 193 ? 53.125 -15.774 -75.728 1.00 40.91 193 ARG A N 1
ATOM 1523 C CA . ARG A 1 193 ? 53.875 -16.240 -76.891 1.00 40.91 193 ARG A CA 1
ATOM 1524 C C . ARG A 1 193 ? 54.998 -17.160 -76.440 1.00 40.91 193 ARG A C 1
ATOM 1526 O O . ARG A 1 193 ? 55.662 -16.803 -75.445 1.00 40.91 193 ARG A O 1
#

pLDDT: mean 75.62, std 23.79, range [29.58, 98.75]

Sequence (193 aa):
MNNVEAKVSGEAPHDNRRKRQQEPSQEQDKPKRRRASVTYHTTWYAWYRHQVQLHVLPPLQTDVAARRRLNSAVGFNDVLAAVQPLPDSLPDLPRRVGELEAQLRSAEADAAAPKRSVVPQMLARGNAEQLLKISSSKVESLEAENRRLRATNNRVDVLLQKMKESTSLHTQDLELAQAEVAERDPRTGTATR